Protein AF-A0A539DHB2-F1 (afdb_monomer)

pLDDT: mean 73.85, std 21.54, range [32.03, 95.69]

Sequence (247 aa):
GVPAAGNLGRFQYTGQINLPELGLYHYKARLYSPTLGRFMQTDPIGYTDDNNLYAYVANDPLNGTDSTGMLSDAKLAAALARVGSRLLTEGGVALSDGPQPGPLDVVAGVAAIITLGAAAYDLGDAVLSPPDQQAADSNQERAQSVERVQGQDRSATHVGSLPKPPTGPGSVPPGQRDSRRLWTPAERAAQRERQDGQCGTGCGTPIDASNSRGHHVERHADGGSTDEANHREVCVDCHRKLHEGQQ

Structure (mmCIF, N/CA/C/O backbone):
data_AF-A0A539DHB2-F1
#
_entry.id   AF-A0A539DHB2-F1
#
loop_
_atom_site.group_PDB
_atom_site.id
_atom_site.type_symbol
_atom_site.label_atom_id
_atom_site.label_alt_id
_atom_site.label_comp_id
_atom_site.label_asym_id
_atom_site.label_entity_id
_atom_site.label_seq_id
_atom_site.pdbx_PDB_ins_code
_atom_site.Cartn_x
_atom_site.Cartn_y
_atom_site.Cartn_z
_atom_site.occupancy
_atom_site.B_iso_or_equiv
_atom_site.auth_seq_id
_atom_site.auth_comp_id
_atom_site.auth_asym_id
_atom_site.auth_atom_id
_atom_site.pdbx_PDB_model_num
ATOM 1 N N . GLY A 1 1 ? 16.491 4.489 -19.256 1.00 82.12 1 GLY A N 1
ATOM 2 C CA . GLY A 1 1 ? 16.395 3.423 -18.249 1.00 82.12 1 GLY A CA 1
ATOM 3 C C . GLY A 1 1 ? 17.151 2.192 -18.693 1.00 82.12 1 GLY A C 1
ATOM 4 O O . GLY A 1 1 ? 18.153 1.873 -18.080 1.00 82.12 1 GLY A O 1
ATOM 5 N N . VAL A 1 2 ? 16.693 1.511 -19.750 1.00 89.25 2 VAL A N 1
ATOM 6 C CA . VAL A 1 2 ? 17.304 0.252 -20.217 1.00 89.25 2 VAL A CA 1
ATOM 7 C C . VAL A 1 2 ? 18.724 0.493 -20.756 1.00 89.25 2 VAL A C 1
ATOM 9 O O . VAL A 1 2 ? 18.895 1.385 -21.592 1.00 89.25 2 VAL A O 1
ATOM 12 N N . PRO A 1 3 ? 19.738 -0.259 -20.292 1.00 84.38 3 PRO A N 1
ATOM 13 C CA . PRO A 1 3 ? 21.104 -0.101 -20.766 1.00 84.38 3 PRO A CA 1
ATOM 14 C C . PRO A 1 3 ? 21.262 -0.614 -22.204 1.00 84.38 3 PRO A C 1
ATOM 16 O O . PRO A 1 3 ? 20.763 -1.681 -22.556 1.00 84.38 3 PRO A O 1
ATOM 19 N N . ALA A 1 4 ? 21.971 0.144 -23.043 1.00 84.88 4 ALA A N 1
ATOM 20 C CA . ALA A 1 4 ? 22.340 -0.297 -24.386 1.00 84.88 4 ALA A CA 1
ATOM 21 C C . ALA A 1 4 ? 23.515 -1.288 -24.327 1.00 84.88 4 ALA A C 1
ATOM 23 O O . ALA A 1 4 ? 24.309 -1.248 -23.390 1.00 84.88 4 ALA A O 1
ATOM 24 N N . ALA A 1 5 ? 23.686 -2.120 -25.360 1.00 78.00 5 ALA A N 1
ATOM 25 C CA . ALA A 1 5 ? 24.771 -3.110 -25.434 1.00 78.00 5 ALA A CA 1
ATOM 26 C C . ALA A 1 5 ? 26.187 -2.506 -25.289 1.00 78.00 5 ALA A C 1
ATOM 28 O O . ALA A 1 5 ? 27.114 -3.199 -24.886 1.00 78.00 5 ALA A O 1
ATOM 29 N N . GLY A 1 6 ? 26.350 -1.215 -25.598 1.00 80.06 6 GLY A N 1
ATOM 30 C CA . GLY A 1 6 ? 27.604 -0.475 -25.427 1.00 80.06 6 GLY A CA 1
ATOM 31 C C . GLY A 1 6 ? 27.786 0.206 -24.064 1.00 80.06 6 GLY A C 1
ATOM 32 O O . GLY A 1 6 ? 28.823 0.828 -23.850 1.00 80.06 6 GLY A O 1
ATOM 33 N N . ASN A 1 7 ? 26.814 0.127 -23.147 1.00 81.00 7 ASN A N 1
ATOM 34 C CA . ASN A 1 7 ? 26.946 0.714 -21.813 1.00 81.00 7 ASN A CA 1
ATOM 35 C C . ASN A 1 7 ? 27.829 -0.170 -20.931 1.00 81.00 7 ASN A C 1
ATOM 37 O O . ASN A 1 7 ? 27.364 -1.106 -20.275 1.00 81.00 7 ASN A O 1
ATOM 41 N N . LEU A 1 8 ? 29.115 0.160 -20.913 1.00 78.75 8 LEU A N 1
ATOM 42 C CA . LEU A 1 8 ? 30.120 -0.491 -20.087 1.00 78.75 8 LEU A CA 1
ATOM 43 C C . LEU A 1 8 ? 30.217 0.214 -18.729 1.00 78.75 8 LEU A C 1
ATOM 45 O O . LEU A 1 8 ? 30.208 1.440 -18.655 1.00 78.75 8 LEU A O 1
ATOM 49 N N . GLY A 1 9 ? 30.334 -0.563 -17.652 1.00 84.38 9 GLY A N 1
ATOM 50 C CA . GLY A 1 9 ? 30.536 -0.040 -16.300 1.00 84.38 9 GLY A CA 1
ATOM 51 C C . GLY A 1 9 ? 29.441 -0.427 -15.306 1.00 84.38 9 GLY A C 1
ATOM 52 O O . GLY A 1 9 ? 28.298 -0.716 -15.670 1.00 84.38 9 GLY A O 1
ATOM 53 N N . ARG A 1 10 ? 29.835 -0.438 -14.026 1.00 88.94 10 ARG A N 1
ATOM 54 C CA . ARG A 1 10 ? 29.002 -0.864 -12.893 1.00 88.94 10 ARG A CA 1
ATOM 55 C C . ARG A 1 10 ? 27.870 0.118 -12.601 1.00 88.94 10 ARG A C 1
ATOM 57 O O . ARG A 1 10 ? 26.764 -0.321 -12.330 1.00 88.94 10 ARG A O 1
ATOM 64 N N . PHE A 1 11 ? 28.135 1.420 -12.640 1.00 92.19 11 PHE A N 1
ATOM 65 C CA . PHE A 1 11 ? 27.152 2.458 -12.323 1.00 92.19 11 PHE A CA 1
ATOM 66 C C . PHE A 1 11 ? 26.589 3.046 -13.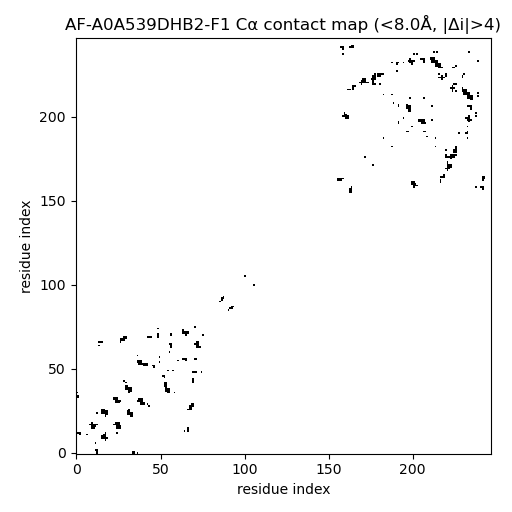611 1.00 92.19 11 PHE A C 1
ATOM 68 O O . PHE A 1 11 ? 27.363 3.453 -14.475 1.00 92.19 11 PHE A O 1
ATOM 75 N N . GLN A 1 12 ? 25.263 3.069 -13.758 1.00 90.81 12 GLN A N 1
ATOM 76 C CA . GLN A 1 12 ? 24.627 3.595 -14.968 1.00 90.81 12 GLN A CA 1
ATOM 77 C C . GLN A 1 12 ? 23.421 4.484 -14.639 1.00 90.81 12 GLN A C 1
ATOM 79 O O . GLN A 1 12 ? 23.604 5.585 -14.124 1.00 90.81 12 GLN A O 1
ATOM 84 N N . TYR A 1 13 ? 22.198 4.049 -14.959 1.00 89.62 13 TYR A N 1
ATOM 85 C CA . TYR A 1 13 ? 20.986 4.849 -14.810 1.00 89.62 13 TYR A CA 1
ATOM 86 C C . TYR A 1 13 ? 20.864 5.422 -13.389 1.00 89.62 13 TYR A C 1
ATOM 88 O O . TYR A 1 13 ? 20.982 4.689 -12.408 1.00 89.62 13 TYR A O 1
ATOM 96 N N . THR A 1 14 ? 20.731 6.751 -13.307 1.00 89.62 14 THR A N 1
ATOM 97 C CA . THR A 1 14 ? 20.701 7.548 -12.064 1.00 89.62 14 THR A CA 1
ATOM 98 C C . THR A 1 14 ? 21.800 7.191 -11.051 1.00 89.62 14 THR A C 1
ATOM 100 O O . THR A 1 14 ? 21.568 7.215 -9.844 1.00 89.62 14 THR A O 1
ATOM 103 N N . GLY A 1 15 ? 22.985 6.798 -11.533 1.00 90.06 15 GLY A N 1
ATOM 104 C CA . GLY A 1 15 ? 24.133 6.432 -10.698 1.00 90.06 15 GLY A CA 1
ATOM 105 C C . GLY A 1 15 ? 24.015 5.079 -9.989 1.00 90.06 15 GLY A C 1
ATOM 106 O O . GLY A 1 15 ? 24.833 4.780 -9.124 1.00 90.06 15 GLY A O 1
ATOM 107 N N . GLN A 1 16 ? 23.024 4.252 -10.330 1.00 91.12 16 GLN A N 1
ATOM 108 C CA . GLN A 1 16 ? 22.788 2.979 -9.648 1.00 91.12 16 GLN A CA 1
ATOM 109 C C . GLN A 1 16 ? 23.570 1.826 -10.265 1.00 91.12 16 GLN A C 1
ATOM 111 O O . GLN A 1 16 ? 23.950 1.859 -11.441 1.00 91.12 16 GLN A O 1
ATOM 116 N N . ILE A 1 17 ? 23.794 0.787 -9.459 1.00 93.94 17 ILE A N 1
ATOM 117 C CA . ILE A 1 17 ? 24.536 -0.403 -9.877 1.00 93.94 17 ILE A CA 1
ATOM 118 C C . ILE A 1 17 ? 23.683 -1.199 -10.867 1.00 93.94 17 ILE A C 1
ATOM 120 O O . ILE A 1 17 ? 22.598 -1.659 -10.519 1.00 93.94 17 ILE A O 1
ATOM 124 N N . ASN A 1 18 ? 24.180 -1.370 -12.088 1.00 93.00 18 ASN A N 1
ATOM 125 C CA . ASN A 1 18 ? 23.603 -2.265 -13.080 1.00 93.00 18 ASN A CA 1
ATOM 126 C C . ASN A 1 18 ? 23.966 -3.719 -12.743 1.00 93.00 18 ASN A C 1
ATOM 128 O O . ASN A 1 18 ? 25.137 -4.025 -12.510 1.00 93.00 18 ASN A O 1
ATOM 132 N N . LEU A 1 19 ? 22.969 -4.601 -12.751 1.00 91.62 19 LEU A N 1
ATOM 133 C CA . LEU A 1 19 ? 23.108 -6.049 -12.616 1.00 91.62 19 LEU A CA 1
ATOM 134 C C . LEU A 1 19 ? 22.773 -6.688 -13.974 1.00 91.62 19 LEU A C 1
ATOM 136 O O . LEU A 1 19 ? 21.611 -7.041 -14.213 1.00 91.62 19 LEU A O 1
ATOM 140 N N . PRO A 1 20 ? 23.747 -6.785 -14.898 1.00 87.62 20 PRO A N 1
ATOM 141 C CA . PRO A 1 20 ? 23.489 -7.179 -16.281 1.00 87.62 20 PRO A CA 1
ATOM 142 C C . PRO A 1 20 ? 22.945 -8.606 -16.408 1.00 87.62 20 PRO A C 1
ATOM 144 O O . PRO A 1 20 ? 22.145 -8.861 -17.303 1.00 87.62 20 PRO A O 1
ATOM 147 N N . GLU A 1 21 ? 23.302 -9.510 -15.493 1.00 88.06 21 GLU A N 1
ATOM 148 C CA . GLU A 1 21 ? 22.818 -10.896 -15.470 1.00 88.06 21 GLU A CA 1
ATOM 149 C C . GLU A 1 21 ? 21.310 -10.981 -15.199 1.00 88.06 21 GLU A C 1
ATOM 151 O O . GLU A 1 21 ? 20.651 -11.924 -15.632 1.00 88.06 21 GLU A O 1
ATOM 156 N N . LEU A 1 22 ? 20.762 -9.990 -14.489 1.00 89.19 22 LEU A N 1
ATOM 157 C CA . LEU A 1 22 ? 19.343 -9.909 -14.140 1.00 89.19 22 LEU A CA 1
ATOM 158 C C . LEU A 1 22 ? 18.584 -8.888 -14.998 1.00 89.19 22 LEU A C 1
ATOM 160 O O . LEU A 1 22 ? 17.355 -8.891 -15.012 1.00 89.19 22 LEU A O 1
ATOM 164 N N . GLY A 1 23 ? 19.295 -7.991 -15.688 1.00 90.75 23 GLY A N 1
ATOM 165 C CA . GLY A 1 23 ? 18.697 -6.847 -16.378 1.00 90.75 23 GLY A CA 1
ATOM 166 C C . GLY A 1 23 ? 18.029 -5.850 -15.422 1.00 90.75 23 GLY A C 1
ATOM 167 O O . GLY A 1 23 ? 17.048 -5.206 -15.797 1.00 90.75 23 GLY A O 1
ATOM 168 N N . LEU A 1 24 ? 18.526 -5.748 -14.184 1.00 93.81 24 LEU A N 1
ATOM 169 C CA . LEU A 1 24 ? 17.965 -4.918 -13.111 1.00 93.81 24 LEU A CA 1
ATOM 170 C C . LEU A 1 24 ? 18.993 -3.907 -12.592 1.00 93.81 24 LEU A C 1
ATOM 172 O O . LEU A 1 24 ? 20.199 -4.089 -12.741 1.00 93.81 24 LEU A O 1
ATOM 176 N N . TYR A 1 25 ? 18.512 -2.870 -11.913 1.00 93.56 25 TYR A N 1
ATOM 177 C CA . TYR A 1 25 ? 19.338 -1.916 -11.177 1.00 93.56 25 TYR A CA 1
ATOM 178 C C . TYR A 1 25 ? 19.190 -2.103 -9.668 1.00 93.56 25 TYR A C 1
ATOM 180 O O . TYR A 1 25 ? 18.077 -2.234 -9.165 1.00 93.56 25 TYR A O 1
ATOM 188 N N . HIS A 1 26 ? 20.295 -2.057 -8.930 1.00 94.06 26 HIS A N 1
ATOM 189 C CA . HIS A 1 26 ? 20.301 -2.112 -7.472 1.00 94.06 26 HIS A CA 1
ATOM 190 C C . HIS A 1 26 ? 20.310 -0.702 -6.866 1.00 94.06 26 HIS A C 1
ATOM 192 O O . HIS A 1 26 ? 21.339 -0.024 -6.870 1.00 94.06 26 HIS A O 1
ATOM 198 N N . TYR A 1 27 ? 19.165 -0.301 -6.307 1.00 90.94 27 TYR A N 1
ATOM 199 C CA . TYR A 1 27 ? 18.899 0.996 -5.673 1.00 90.94 27 TYR A CA 1
ATOM 200 C C . TYR A 1 27 ? 19.086 0.946 -4.148 1.00 90.94 27 TYR A C 1
ATOM 202 O O . TYR A 1 27 ? 18.398 1.646 -3.417 1.00 90.94 27 TYR A O 1
ATOM 210 N N . LYS A 1 28 ? 20.006 0.109 -3.645 1.00 91.94 28 LYS A N 1
ATOM 211 C CA . LYS A 1 28 ? 20.295 -0.101 -2.208 1.00 91.94 28 LYS A CA 1
ATOM 212 C C . LYS A 1 28 ? 19.152 -0.788 -1.454 1.00 91.94 28 LYS A C 1
ATOM 214 O O . LYS A 1 28 ? 19.334 -1.904 -0.988 1.00 91.94 28 LYS A O 1
ATOM 219 N N . ALA A 1 29 ? 17.988 -0.149 -1.365 1.00 87.31 29 ALA A N 1
ATOM 220 C CA . ALA A 1 29 ? 16.812 -0.679 -0.682 1.00 87.31 29 ALA A CA 1
ATOM 221 C C . ALA A 1 29 ? 15.981 -1.632 -1.557 1.00 87.31 29 ALA A C 1
ATOM 223 O O . ALA A 1 29 ? 15.344 -2.547 -1.040 1.00 87.31 29 ALA A O 1
ATOM 224 N N . ARG A 1 30 ? 15.975 -1.423 -2.881 1.00 93.69 30 ARG A N 1
ATOM 225 C CA . ARG A 1 30 ? 15.152 -2.183 -3.836 1.00 93.69 30 ARG A CA 1
ATOM 226 C C . ARG A 1 30 ? 15.891 -2.464 -5.145 1.00 93.69 30 ARG A C 1
ATOM 228 O O . ARG A 1 30 ? 16.864 -1.795 -5.494 1.00 93.69 30 ARG A O 1
ATOM 235 N N . LEU A 1 31 ? 15.400 -3.452 -5.887 1.00 94.38 31 LEU A N 1
ATOM 236 C CA . LEU A 1 31 ? 15.785 -3.744 -7.264 1.00 94.38 31 LEU A CA 1
ATOM 237 C C . LEU A 1 31 ? 14.788 -3.083 -8.218 1.00 94.38 31 LEU A C 1
ATOM 239 O O . LEU A 1 31 ? 13.582 -3.277 -8.095 1.00 94.38 31 LEU A O 1
ATOM 243 N N . TYR A 1 32 ? 15.283 -2.320 -9.183 1.00 95.38 32 TYR A N 1
ATOM 244 C CA . TYR A 1 32 ? 14.486 -1.624 -10.189 1.00 95.38 32 TYR A CA 1
ATOM 245 C C . TYR A 1 32 ? 14.583 -2.330 -11.540 1.00 95.38 32 TYR A C 1
ATOM 247 O O . TYR A 1 32 ? 15.682 -2.615 -12.020 1.00 95.38 32 TYR A O 1
ATOM 255 N N . SER A 1 33 ? 13.438 -2.585 -12.176 1.00 95.44 33 SER A N 1
ATOM 256 C CA . SER A 1 33 ? 13.387 -3.070 -13.553 1.00 95.44 33 SER A CA 1
ATOM 257 C C . SER A 1 33 ? 13.218 -1.893 -14.512 1.00 95.44 33 SER A C 1
ATOM 259 O O . SER A 1 33 ? 12.139 -1.292 -14.552 1.00 95.44 33 SER A O 1
ATOM 261 N N . PRO A 1 34 ? 14.228 -1.588 -15.344 1.00 91.69 34 PRO A N 1
ATOM 262 C CA . PRO A 1 34 ? 14.112 -0.535 -16.345 1.00 91.69 34 PRO A CA 1
ATOM 263 C C . PRO A 1 34 ? 13.144 -0.906 -17.477 1.00 91.69 34 PRO A C 1
ATOM 265 O O . PRO A 1 34 ? 12.614 -0.013 -18.132 1.00 91.69 34 PRO A O 1
ATOM 268 N N . THR A 1 35 ? 12.904 -2.201 -17.705 1.00 91.56 35 THR A N 1
ATOM 269 C CA . THR A 1 35 ? 11.968 -2.699 -18.725 1.00 91.56 35 THR A CA 1
ATOM 270 C C . THR A 1 35 ? 10.516 -2.535 -18.284 1.00 91.56 35 THR A C 1
ATOM 272 O O . THR A 1 35 ? 9.663 -2.186 -19.093 1.00 91.56 35 THR A O 1
ATOM 275 N N . LEU A 1 36 ? 10.229 -2.765 -16.997 1.00 91.31 36 LEU A N 1
ATOM 276 C CA . LEU A 1 36 ? 8.884 -2.612 -16.428 1.00 91.31 36 LEU A CA 1
ATOM 277 C C . LEU A 1 36 ? 8.619 -1.209 -15.861 1.00 91.31 36 LEU A C 1
ATOM 279 O O . LEU A 1 36 ? 7.479 -0.903 -15.504 1.00 91.31 36 LEU A O 1
ATOM 283 N N . GLY A 1 37 ? 9.665 -0.388 -15.734 1.00 93.06 37 GLY A N 1
ATOM 284 C CA . GLY A 1 37 ? 9.597 0.966 -15.191 1.00 93.06 37 GLY A CA 1
ATOM 285 C C . GLY A 1 37 ? 9.226 1.026 -13.706 1.00 93.06 37 GLY A C 1
ATOM 286 O O . GLY A 1 37 ? 8.626 2.007 -13.282 1.00 93.06 37 GLY A O 1
ATOM 287 N N . ARG A 1 38 ? 9.528 -0.017 -12.920 1.00 94.38 38 ARG A N 1
ATOM 288 C CA . ARG A 1 38 ? 9.076 -0.161 -11.522 1.00 94.38 38 ARG A CA 1
ATOM 289 C C . ARG A 1 38 ? 10.046 -0.973 -10.668 1.00 94.38 38 ARG A C 1
ATOM 291 O O . ARG A 1 38 ? 10.897 -1.684 -11.208 1.00 94.38 38 ARG A O 1
ATOM 298 N N . PHE A 1 39 ? 9.898 -0.905 -9.348 1.00 95.12 39 PHE A N 1
ATOM 299 C CA . PHE A 1 39 ? 10.628 -1.767 -8.419 1.00 95.12 39 PHE A CA 1
ATOM 300 C C . PHE A 1 39 ? 10.080 -3.199 -8.409 1.00 95.12 39 PHE A C 1
ATOM 302 O O . PHE A 1 39 ? 8.911 -3.431 -8.715 1.00 95.12 39 PHE A O 1
ATOM 309 N N . MET A 1 40 ? 10.943 -4.165 -8.088 1.00 92.44 40 MET A N 1
ATOM 310 C CA . MET A 1 40 ? 10.615 -5.594 -7.987 1.00 92.44 40 MET A CA 1
ATOM 311 C C . MET A 1 40 ? 10.161 -5.995 -6.579 1.00 92.44 40 MET A C 1
ATOM 313 O O . MET A 1 40 ? 9.615 -7.079 -6.398 1.00 92.44 40 MET A O 1
ATOM 317 N N . GLN A 1 41 ? 10.375 -5.125 -5.592 1.00 92.44 41 GLN A N 1
ATOM 318 C CA . GLN A 1 41 ? 9.896 -5.278 -4.222 1.00 92.44 41 GLN A CA 1
ATOM 319 C C . GLN A 1 41 ? 8.989 -4.105 -3.850 1.00 92.44 41 GLN A C 1
ATOM 321 O O . GLN A 1 41 ? 9.148 -2.999 -4.375 1.00 92.44 41 GLN A O 1
ATOM 326 N N . THR A 1 42 ? 8.070 -4.350 -2.918 1.00 86.56 42 THR A N 1
ATOM 327 C CA . THR A 1 42 ? 7.282 -3.299 -2.270 1.00 86.56 42 THR A CA 1
ATOM 328 C C . THR A 1 42 ? 8.187 -2.321 -1.531 1.00 86.56 42 THR A C 1
ATOM 330 O O . THR A 1 42 ? 9.235 -2.707 -1.010 1.00 86.56 42 THR A O 1
ATOM 333 N N . ASP A 1 43 ? 7.762 -1.064 -1.454 1.00 84.44 43 ASP A N 1
ATOM 334 C CA . ASP A 1 43 ? 8.454 -0.037 -0.687 1.00 84.44 43 ASP A CA 1
ATOM 335 C C . ASP A 1 43 ? 8.594 -0.410 0.803 1.00 84.44 43 ASP A C 1
ATOM 337 O O . ASP A 1 43 ? 7.570 -0.620 1.464 1.00 84.44 43 ASP A O 1
ATOM 341 N N . PRO A 1 44 ? 9.820 -0.474 1.365 1.00 81.56 44 PRO A N 1
ATOM 342 C CA . PRO A 1 44 ? 10.025 -0.732 2.789 1.00 81.56 44 PRO A CA 1
ATOM 343 C C . PRO A 1 44 ? 9.366 0.298 3.712 1.00 81.56 44 PRO A C 1
ATOM 345 O O . PRO A 1 44 ? 9.055 -0.032 4.855 1.00 81.56 44 PRO A O 1
ATOM 348 N N . ILE A 1 45 ? 9.147 1.532 3.239 1.00 76.81 45 ILE A N 1
ATOM 349 C CA . ILE A 1 45 ? 8.476 2.580 4.025 1.00 76.81 45 ILE A CA 1
ATOM 350 C C . ILE A 1 45 ? 6.957 2.639 3.779 1.00 76.81 45 ILE A C 1
ATOM 352 O O . ILE A 1 45 ? 6.274 3.550 4.264 1.00 76.81 45 ILE A O 1
ATOM 356 N N . GLY A 1 46 ? 6.420 1.667 3.034 1.00 81.62 46 GLY A N 1
ATOM 357 C CA . GLY A 1 46 ? 5.000 1.542 2.726 1.00 81.62 46 GLY A CA 1
ATOM 358 C C . GLY A 1 46 ? 4.469 2.705 1.884 1.00 81.62 46 GLY A C 1
ATOM 359 O O . GLY A 1 46 ? 5.147 3.226 1.005 1.00 81.62 46 GLY A O 1
ATOM 360 N N . TYR A 1 47 ? 3.244 3.140 2.180 1.00 75.19 47 TYR A N 1
ATOM 361 C CA . TYR A 1 47 ? 2.530 4.191 1.437 1.00 75.19 47 TYR A CA 1
ATOM 362 C C . TYR A 1 47 ? 3.019 5.622 1.722 1.00 75.19 47 TYR A C 1
ATOM 364 O O . TYR A 1 47 ? 2.373 6.595 1.339 1.00 75.19 47 TYR A O 1
ATOM 372 N N . THR A 1 48 ? 4.136 5.766 2.437 1.00 70.00 48 THR A N 1
ATOM 373 C CA . THR A 1 48 ? 4.694 7.074 2.800 1.00 70.00 48 THR A CA 1
ATOM 374 C C . THR A 1 48 ? 5.223 7.821 1.574 1.00 70.00 48 THR A C 1
ATOM 376 O O . THR A 1 48 ? 5.110 9.047 1.514 1.00 70.00 48 THR A O 1
ATOM 379 N N . ASP A 1 49 ? 5.790 7.099 0.601 1.00 67.00 49 ASP A N 1
ATOM 380 C CA . ASP A 1 49 ? 6.207 7.685 -0.673 1.00 67.00 49 ASP A CA 1
ATOM 381 C C . ASP A 1 49 ? 5.019 7.773 -1.639 1.00 67.00 49 ASP A C 1
ATOM 383 O O . ASP A 1 49 ? 4.576 8.867 -1.983 1.00 67.00 49 ASP A O 1
ATOM 387 N N . ASP A 1 50 ? 4.461 6.643 -2.065 1.00 75.94 50 ASP A N 1
ATOM 388 C CA . ASP A 1 50 ? 3.413 6.592 -3.086 1.00 75.94 50 ASP A CA 1
ATOM 389 C C . ASP A 1 50 ? 2.324 5.571 -2.721 1.00 75.94 50 ASP A C 1
ATOM 391 O O . ASP A 1 50 ? 2.566 4.591 -2.016 1.00 75.94 50 ASP A O 1
ATOM 395 N N . ASN A 1 51 ? 1.119 5.770 -3.256 1.00 83.50 51 ASN A N 1
ATOM 396 C CA . ASN A 1 51 ? 0.021 4.809 -3.175 1.00 83.50 51 ASN A CA 1
ATOM 397 C C . ASN A 1 51 ? 0.342 3.513 -3.935 1.00 83.50 51 ASN A C 1
ATOM 399 O O . ASN A 1 51 ? -0.222 2.460 -3.643 1.00 83.50 51 ASN A O 1
ATOM 403 N N . ASN A 1 52 ? 1.242 3.576 -4.919 1.00 86.62 52 ASN A N 1
ATOM 404 C CA . ASN A 1 52 ? 1.761 2.400 -5.602 1.00 86.62 52 ASN A CA 1
ATOM 405 C C . ASN A 1 52 ? 3.129 2.004 -5.025 1.00 86.62 52 ASN A C 1
ATOM 407 O O . ASN A 1 52 ? 4.148 2.590 -5.379 1.00 86.62 52 ASN A O 1
ATOM 411 N N . LEU A 1 53 ? 3.157 0.943 -4.213 1.00 89.12 53 LEU A N 1
ATOM 412 C CA . LEU A 1 53 ? 4.360 0.447 -3.522 1.00 89.12 53 LEU A CA 1
ATOM 413 C C . LEU A 1 53 ? 5.495 -0.020 -4.448 1.00 89.12 53 LEU A C 1
ATOM 415 O O . LEU A 1 53 ? 6.605 -0.272 -3.982 1.00 89.12 53 LEU A O 1
ATOM 419 N N . TYR A 1 54 ? 5.224 -0.163 -5.745 1.00 90.69 54 TYR A N 1
ATOM 420 C CA . TYR A 1 54 ? 6.216 -0.540 -6.749 1.00 90.69 54 TYR A CA 1
ATOM 421 C C . TYR A 1 54 ? 6.632 0.638 -7.638 1.00 90.69 54 TYR A C 1
ATOM 423 O O . TYR A 1 54 ? 7.509 0.470 -8.488 1.00 90.69 54 TYR A O 1
ATOM 431 N N . ALA A 1 55 ? 6.004 1.809 -7.502 1.00 91.00 55 ALA A N 1
ATOM 432 C CA . ALA A 1 55 ? 6.272 2.945 -8.373 1.00 91.00 55 ALA A CA 1
ATOM 433 C C . ALA A 1 55 ? 7.708 3.453 -8.215 1.00 91.00 55 ALA A C 1
ATOM 435 O O . ALA A 1 55 ? 8.256 3.520 -7.119 1.00 91.00 55 ALA A O 1
ATOM 436 N N . TYR A 1 56 ? 8.299 3.846 -9.339 1.00 90.06 56 TYR A N 1
ATOM 437 C CA . TYR A 1 56 ? 9.532 4.619 -9.356 1.00 90.06 56 TYR A CA 1
ATOM 438 C C . TYR A 1 56 ? 9.166 6.086 -9.581 1.00 90.06 56 TYR A C 1
ATOM 440 O O . TYR A 1 56 ? 8.559 6.403 -10.606 1.00 90.06 56 TYR A O 1
ATOM 448 N N . VAL A 1 57 ? 9.489 6.959 -8.616 1.00 89.31 57 VAL A N 1
ATOM 449 C CA . VAL A 1 57 ? 9.282 8.425 -8.679 1.00 89.31 57 VAL A CA 1
ATOM 450 C C . VAL A 1 57 ? 7.917 8.841 -9.234 1.00 89.31 57 VAL A C 1
ATOM 452 O O . VAL A 1 57 ? 7.826 9.609 -10.186 1.00 89.31 57 VAL A O 1
ATOM 455 N N . ALA A 1 58 ? 6.838 8.309 -8.655 1.00 87.56 58 ALA A N 1
ATOM 456 C CA . ALA A 1 58 ? 5.459 8.605 -9.063 1.00 87.56 58 ALA A CA 1
ATOM 457 C C . ALA A 1 58 ? 5.148 8.364 -10.553 1.00 87.56 58 ALA A C 1
ATOM 459 O O . ALA A 1 58 ? 4.246 8.977 -11.120 1.00 87.56 58 ALA A O 1
ATOM 460 N N . ASN A 1 59 ? 5.875 7.436 -11.186 1.00 88.00 59 ASN A N 1
ATOM 461 C CA . ASN A 1 59 ? 5.842 7.165 -12.627 1.00 88.00 59 ASN A CA 1
ATOM 462 C C . ASN A 1 59 ? 6.277 8.357 -13.498 1.00 88.00 59 ASN A C 1
ATOM 464 O O . ASN A 1 59 ? 5.972 8.385 -14.690 1.00 88.00 59 ASN A O 1
ATOM 468 N N . ASP A 1 60 ? 7.031 9.299 -12.930 1.00 88.25 60 ASP A N 1
ATOM 469 C CA . ASP A 1 60 ? 7.608 10.444 -13.633 1.00 88.25 60 ASP A CA 1
ATOM 470 C C . ASP A 1 60 ? 9.154 10.444 -13.562 1.00 88.25 60 ASP A C 1
ATOM 472 O O . ASP A 1 60 ? 9.778 11.300 -12.929 1.00 88.25 60 ASP A O 1
ATOM 476 N N . PRO A 1 61 ? 9.818 9.471 -14.219 1.00 87.62 61 PRO A N 1
ATOM 477 C CA . PRO A 1 61 ? 11.277 9.329 -14.212 1.00 87.62 61 PRO A CA 1
ATOM 478 C C . PRO A 1 61 ? 12.023 10.396 -15.026 1.00 87.62 61 PRO A C 1
ATOM 480 O O . PRO A 1 61 ? 13.251 10.352 -15.100 1.00 87.62 61 PRO A O 1
ATOM 483 N N . LEU A 1 62 ? 11.302 11.306 -15.692 1.00 86.50 62 LEU A N 1
ATOM 484 C CA . LEU A 1 62 ? 11.893 12.445 -16.397 1.00 86.50 62 LEU A CA 1
ATOM 485 C C . LEU A 1 62 ? 12.081 13.640 -15.461 1.00 86.50 62 LEU A C 1
ATOM 487 O O . LEU A 1 62 ? 13.068 14.359 -15.598 1.00 86.50 62 LEU A O 1
ATOM 491 N N . ASN A 1 63 ? 11.160 13.826 -14.511 1.00 86.19 63 ASN A N 1
ATOM 492 C CA . ASN A 1 63 ? 11.197 14.934 -13.556 1.00 86.19 63 ASN A CA 1
ATOM 493 C C . ASN A 1 63 ? 11.670 14.515 -12.154 1.00 86.19 63 ASN A C 1
ATOM 495 O O . ASN A 1 63 ? 11.895 15.375 -11.302 1.00 86.19 63 ASN A O 1
ATOM 499 N N . GLY A 1 64 ? 11.818 13.211 -11.898 1.00 86.69 64 GLY A N 1
ATOM 500 C CA . GLY A 1 64 ? 12.185 12.670 -10.593 1.00 86.69 64 GLY A CA 1
ATOM 501 C C . GLY A 1 64 ? 13.385 11.729 -10.623 1.00 86.69 64 GLY A C 1
ATOM 502 O O . GLY A 1 64 ? 13.685 11.069 -11.615 1.00 86.69 64 GLY A O 1
ATOM 503 N N . THR A 1 65 ? 14.067 11.633 -9.485 1.00 90.00 65 THR A N 1
ATOM 504 C CA . THR A 1 65 ? 15.042 10.576 -9.183 1.00 90.00 65 THR A CA 1
ATOM 505 C C . THR A 1 65 ? 14.842 10.115 -7.736 1.00 90.00 65 THR A C 1
ATOM 507 O O . THR A 1 65 ? 14.351 10.880 -6.908 1.00 90.00 65 THR A O 1
ATOM 510 N N . ASP A 1 66 ? 15.147 8.851 -7.452 1.00 89.94 66 ASP A N 1
ATOM 511 C CA . ASP A 1 66 ? 15.209 8.278 -6.103 1.00 89.94 66 ASP A CA 1
ATOM 512 C C . ASP A 1 66 ? 16.594 7.652 -5.930 1.00 89.94 66 ASP A C 1
ATOM 514 O O . ASP A 1 66 ? 16.899 6.611 -6.515 1.00 89.94 66 ASP A O 1
ATOM 518 N N . SER A 1 67 ? 17.454 8.312 -5.161 1.00 89.94 67 SER A N 1
ATOM 519 C CA . SER A 1 67 ? 18.845 7.906 -4.932 1.00 89.94 67 SER A CA 1
ATOM 520 C C . SER A 1 67 ? 19.004 6.848 -3.828 1.00 89.94 67 SER A C 1
ATOM 522 O O . SER A 1 67 ? 20.111 6.333 -3.600 1.00 89.94 67 SER A O 1
ATOM 524 N N . THR A 1 68 ? 17.923 6.545 -3.107 1.00 87.06 68 THR A N 1
ATOM 525 C CA . THR A 1 68 ? 17.902 5.682 -1.912 1.00 87.06 68 THR A CA 1
ATOM 526 C C . THR A 1 68 ? 17.156 4.369 -2.129 1.00 87.06 68 THR A C 1
ATOM 528 O O . THR A 1 68 ? 17.350 3.426 -1.362 1.00 87.06 68 THR A O 1
ATOM 531 N N . GLY A 1 69 ? 16.314 4.317 -3.161 1.00 84.75 69 GLY A N 1
ATOM 532 C CA . GLY A 1 69 ? 15.344 3.260 -3.378 1.00 84.75 69 GLY A CA 1
ATOM 533 C C . GLY A 1 69 ? 14.213 3.271 -2.353 1.00 84.75 69 GLY A C 1
ATOM 534 O O . GLY A 1 69 ? 13.618 2.219 -2.159 1.00 84.75 69 GLY A O 1
ATOM 535 N N . MET A 1 70 ? 13.928 4.385 -1.673 1.00 82.69 70 MET A N 1
ATOM 536 C CA . MET A 1 70 ? 12.890 4.485 -0.627 1.00 82.69 70 MET A CA 1
ATOM 537 C C . MET A 1 70 ? 11.957 5.684 -0.818 1.00 82.69 70 MET A C 1
ATOM 539 O O . MET A 1 70 ? 10.772 5.580 -0.540 1.00 82.69 70 MET A O 1
ATOM 543 N N . LEU A 1 71 ? 12.490 6.831 -1.237 1.00 83.75 71 LEU A N 1
ATOM 544 C CA . LEU A 1 71 ? 11.753 8.083 -1.416 1.00 83.75 71 LEU A CA 1
ATOM 545 C C . LEU A 1 71 ? 12.330 8.821 -2.610 1.00 83.75 71 LEU A C 1
ATOM 547 O O . LEU A 1 71 ? 13.549 8.862 -2.779 1.00 83.75 71 LEU A O 1
ATOM 551 N N . SER A 1 72 ? 11.483 9.520 -3.363 1.00 85.00 72 SER A N 1
ATOM 552 C CA . SER A 1 72 ? 12.002 10.491 -4.327 1.00 85.00 72 SER A CA 1
ATOM 553 C C . SER A 1 72 ? 12.899 11.529 -3.644 1.00 85.00 72 SER A C 1
ATOM 555 O O . SER A 1 72 ? 12.625 11.983 -2.528 1.00 85.00 72 SER A O 1
ATOM 557 N N . ASP A 1 73 ? 13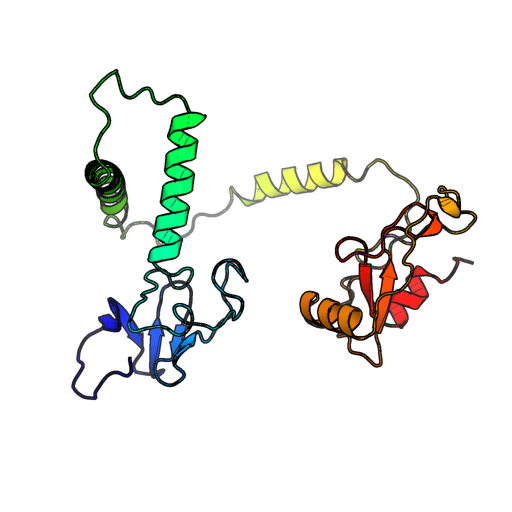.947 11.964 -4.339 1.00 84.50 73 ASP A N 1
ATOM 558 C CA . ASP A 1 73 ? 14.927 12.918 -3.814 1.00 84.50 73 ASP A CA 1
ATOM 559 C C . ASP A 1 73 ? 14.252 14.237 -3.387 1.00 84.50 73 ASP A C 1
ATOM 561 O O . ASP A 1 73 ? 14.626 14.846 -2.384 1.00 84.50 73 ASP A O 1
ATOM 565 N N . ALA A 1 74 ? 13.176 14.637 -4.078 1.00 78.25 74 ALA A N 1
ATOM 566 C CA . ALA A 1 74 ? 12.352 15.788 -3.712 1.00 78.25 74 ALA A CA 1
ATOM 567 C C . ALA A 1 74 ? 11.631 15.606 -2.362 1.00 78.25 74 ALA A C 1
ATOM 569 O O . ALA A 1 74 ? 11.579 16.533 -1.548 1.00 78.25 74 ALA A O 1
ATOM 570 N N . LYS A 1 75 ? 11.081 14.416 -2.094 1.00 77.38 75 LYS A N 1
ATOM 571 C CA . LYS A 1 75 ? 10.412 14.117 -0.819 1.00 77.38 75 LYS A CA 1
ATOM 572 C C . LYS A 1 75 ? 11.411 13.930 0.310 1.00 77.38 75 LYS A C 1
ATOM 574 O O . LYS A 1 75 ? 11.152 14.402 1.416 1.00 77.38 75 LYS A O 1
ATOM 579 N N . LEU A 1 76 ? 12.561 13.320 0.028 1.00 76.94 76 LEU A N 1
ATOM 580 C CA . LEU A 1 76 ? 13.662 13.231 0.979 1.00 76.94 76 LEU A CA 1
ATOM 581 C C . LEU A 1 76 ? 14.130 14.633 1.399 1.00 76.94 76 LEU A C 1
ATOM 583 O O . LEU A 1 76 ? 14.230 14.914 2.593 1.00 76.94 76 LEU A O 1
ATOM 587 N N . ALA A 1 77 ? 14.309 15.549 0.442 1.00 73.50 77 ALA A N 1
ATOM 588 C CA . ALA A 1 77 ? 14.646 16.942 0.730 1.00 73.50 77 ALA A CA 1
ATOM 589 C C . ALA A 1 77 ? 13.574 17.639 1.591 1.00 73.50 77 ALA A C 1
ATOM 591 O O . ALA A 1 77 ? 13.902 18.297 2.581 1.00 73.50 77 ALA A O 1
ATOM 592 N N . ALA A 1 78 ? 12.287 17.454 1.274 1.00 69.06 78 ALA A N 1
ATOM 593 C CA . ALA A 1 78 ? 11.188 18.025 2.055 1.00 69.06 78 ALA A CA 1
ATOM 594 C C . ALA A 1 78 ? 11.117 17.464 3.490 1.00 69.06 78 ALA A C 1
ATOM 596 O O . ALA A 1 78 ? 10.845 18.210 4.435 1.00 69.06 78 ALA A O 1
ATOM 597 N N . ALA A 1 79 ? 11.373 16.165 3.672 1.00 64.19 79 ALA A N 1
ATOM 598 C CA . ALA A 1 79 ? 11.414 15.529 4.986 1.00 64.19 79 ALA A CA 1
ATOM 599 C C . ALA A 1 79 ? 12.564 16.084 5.840 1.00 64.19 79 ALA A C 1
ATOM 601 O O . ALA A 1 79 ? 12.346 16.473 6.990 1.00 64.19 79 ALA A O 1
ATOM 602 N N . LEU A 1 80 ? 13.761 16.208 5.258 1.00 64.69 80 LEU A N 1
ATOM 603 C CA . LEU A 1 80 ? 14.930 16.771 5.936 1.00 64.69 80 LEU A CA 1
ATOM 604 C C . LEU A 1 80 ? 14.720 18.245 6.317 1.00 64.69 80 LEU A C 1
ATOM 606 O O . LEU A 1 80 ? 15.067 18.639 7.429 1.00 64.69 80 LEU A O 1
ATOM 610 N N . ALA A 1 81 ? 14.075 19.042 5.458 1.00 64.56 81 ALA A N 1
ATOM 611 C CA . ALA A 1 81 ? 13.741 20.434 5.764 1.00 64.56 81 ALA A CA 1
ATOM 612 C C . ALA A 1 81 ? 12.807 20.564 6.985 1.00 64.56 81 ALA A C 1
ATOM 614 O O . ALA A 1 81 ? 13.021 21.421 7.844 1.00 64.56 81 ALA A O 1
ATOM 615 N N . ARG A 1 82 ? 11.801 19.683 7.111 1.00 58.28 82 ARG A N 1
ATOM 616 C CA . ARG A 1 82 ? 10.885 19.663 8.269 1.00 58.28 82 ARG A CA 1
ATOM 617 C C . ARG A 1 82 ? 11.612 19.311 9.564 1.00 58.28 82 ARG A C 1
ATOM 619 O O . ARG A 1 82 ? 11.380 19.959 10.584 1.00 58.28 82 ARG A O 1
ATOM 626 N N . VAL A 1 83 ? 12.506 18.322 9.522 1.00 53.91 83 VAL A N 1
ATOM 627 C CA . VAL A 1 83 ? 13.336 17.947 10.677 1.00 53.91 83 VAL A CA 1
ATOM 628 C C . VAL A 1 83 ? 14.253 19.106 11.074 1.00 53.91 83 VAL A C 1
ATOM 630 O O . VAL A 1 83 ? 14.270 19.488 12.242 1.00 5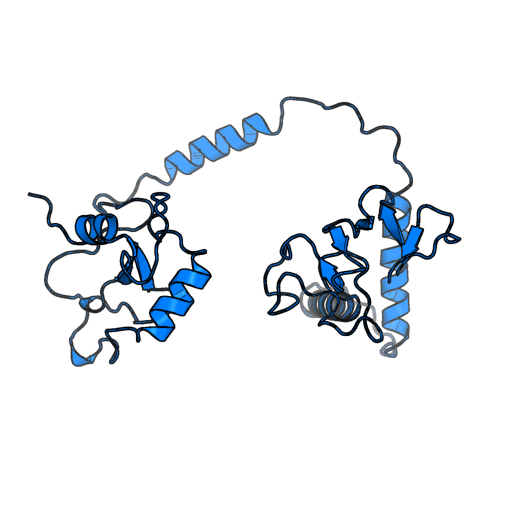3.91 83 VAL A O 1
ATOM 633 N N . GLY A 1 84 ? 14.923 19.735 10.104 1.00 55.53 84 GLY A N 1
ATOM 634 C CA . GLY A 1 84 ? 15.766 20.911 10.335 1.00 55.53 84 GLY A CA 1
ATOM 635 C C . GLY A 1 84 ? 15.005 22.070 10.986 1.00 55.53 84 GLY A C 1
ATOM 636 O O . GLY A 1 84 ? 15.464 22.618 11.985 1.00 55.53 84 GLY A O 1
ATOM 637 N N . SER A 1 85 ? 13.801 22.390 10.495 1.00 51.69 85 SER A N 1
ATOM 638 C CA . SER A 1 85 ? 12.968 23.451 11.083 1.00 51.69 85 SER A CA 1
ATOM 639 C C . SER A 1 85 ? 12.545 23.163 12.527 1.00 51.69 85 SER A C 1
ATOM 641 O O . SER A 1 85 ? 12.552 24.077 13.345 1.00 51.69 85 SER A O 1
ATOM 643 N N . ARG A 1 86 ? 12.251 21.898 12.870 1.00 44.88 86 ARG A N 1
ATOM 644 C CA . ARG A 1 86 ? 11.886 21.504 14.241 1.00 44.88 86 ARG A CA 1
ATOM 645 C C . ARG A 1 86 ? 13.068 21.570 15.206 1.00 44.88 86 ARG A C 1
ATOM 647 O O . ARG A 1 86 ? 12.888 21.998 16.344 1.00 44.88 86 ARG A O 1
ATOM 654 N N . LEU A 1 87 ? 14.271 21.197 14.760 1.00 48.66 87 LEU A N 1
ATOM 655 C CA . LEU A 1 87 ? 15.477 21.325 15.588 1.00 48.66 87 LEU A CA 1
ATOM 656 C C . LEU A 1 87 ? 15.789 22.789 15.938 1.00 48.66 87 LEU A C 1
ATOM 658 O O . LEU A 1 87 ? 16.257 23.055 17.043 1.00 48.66 87 LEU A O 1
ATOM 662 N N . LEU A 1 88 ? 15.492 23.734 15.041 1.00 51.72 88 LEU A N 1
ATOM 663 C CA . LEU A 1 88 ? 15.704 25.163 15.291 1.00 51.72 88 LEU A CA 1
ATOM 664 C C . LEU A 1 88 ? 14.657 25.773 16.241 1.00 51.72 88 LEU A C 1
ATOM 666 O O . LEU A 1 88 ? 14.985 26.706 16.969 1.00 51.72 88 LEU A O 1
ATOM 670 N N . THR A 1 89 ? 13.422 25.258 16.275 1.00 43.44 89 THR A N 1
ATOM 671 C CA . THR A 1 89 ? 12.339 25.827 17.103 1.00 43.44 89 THR A CA 1
ATOM 672 C C . THR A 1 89 ? 12.200 25.200 18.489 1.00 43.44 89 THR A C 1
ATOM 674 O O . THR A 1 89 ? 11.769 25.886 19.411 1.00 43.44 89 THR A O 1
ATOM 677 N N . GLU A 1 90 ? 12.551 23.923 18.663 1.00 47.97 90 GLU A N 1
ATOM 678 C CA . GLU A 1 90 ? 12.332 23.193 19.929 1.00 47.97 90 GLU A CA 1
ATOM 679 C C . GLU A 1 90 ? 13.645 22.746 20.607 1.00 47.97 90 GLU A C 1
ATOM 681 O O . GLU A 1 90 ? 13.636 22.367 21.776 1.00 47.97 90 GLU A O 1
ATOM 686 N N . GLY A 1 91 ? 14.784 22.821 19.901 1.00 47.19 91 GLY A N 1
ATOM 687 C CA . GLY A 1 91 ? 16.073 22.262 20.332 1.00 47.19 91 GLY A CA 1
ATOM 688 C C . GLY A 1 91 ? 17.153 23.257 20.766 1.00 47.19 91 GLY A C 1
ATOM 689 O O . GLY A 1 91 ? 18.270 22.826 21.031 1.00 47.19 91 GLY A O 1
ATOM 690 N N . GLY A 1 92 ? 16.870 24.562 20.843 1.00 43.53 92 GLY A N 1
ATOM 691 C CA . GLY A 1 92 ? 17.781 25.527 21.472 1.00 43.53 92 GLY A CA 1
ATOM 692 C C . GLY A 1 92 ? 19.224 25.520 20.946 1.00 43.53 92 GLY A C 1
ATOM 693 O O . GLY A 1 92 ? 20.155 25.605 21.741 1.00 43.53 92 GLY A O 1
ATOM 694 N N . VAL A 1 93 ? 19.439 25.458 19.629 1.00 41.44 93 VAL A N 1
ATOM 695 C CA . VAL A 1 93 ? 20.709 25.919 19.045 1.00 41.44 93 VAL A CA 1
ATOM 696 C C . VAL A 1 93 ? 20.507 27.374 18.644 1.00 41.44 93 VAL A C 1
ATOM 698 O O . VAL A 1 93 ? 20.017 27.676 17.559 1.00 41.44 93 VAL A O 1
ATOM 701 N N . ALA A 1 94 ? 20.835 28.282 19.563 1.00 35.91 94 ALA A N 1
ATOM 702 C CA . ALA A 1 94 ? 20.878 29.708 19.282 1.00 35.91 94 ALA A CA 1
ATOM 703 C C . ALA A 1 94 ? 21.998 29.979 18.266 1.00 35.91 94 ALA A C 1
ATOM 705 O O . ALA A 1 94 ? 23.176 30.029 18.621 1.00 35.91 94 ALA A O 1
ATOM 706 N N . LEU A 1 95 ? 21.637 30.151 16.993 1.00 44.84 95 LEU A N 1
ATOM 707 C CA . LEU A 1 95 ? 22.489 30.875 16.058 1.00 44.84 95 LEU A CA 1
ATOM 708 C C . LEU A 1 95 ? 22.394 32.346 16.468 1.00 44.84 95 LEU A C 1
ATOM 710 O O . LEU A 1 95 ? 21.359 32.980 16.285 1.00 44.84 95 LEU A O 1
ATOM 714 N N . SER A 1 96 ? 23.448 32.829 17.126 1.00 35.66 96 SER A N 1
ATOM 715 C CA . SER A 1 96 ? 23.602 34.205 17.606 1.00 35.66 96 SER A CA 1
ATOM 716 C C . SER A 1 96 ? 23.153 35.228 16.561 1.00 35.66 96 SER A C 1
ATOM 718 O O . SER A 1 96 ? 23.519 35.082 15.396 1.00 35.66 96 SER A O 1
ATOM 720 N N . ASP A 1 97 ? 22.417 36.244 17.019 1.00 37.22 97 ASP A N 1
ATOM 721 C CA . ASP A 1 97 ? 21.770 37.346 16.288 1.00 37.22 97 ASP A CA 1
ATOM 722 C C . ASP A 1 97 ? 22.558 37.911 15.088 1.00 37.22 97 ASP A C 1
ATOM 724 O O . ASP A 1 97 ? 23.177 38.976 15.147 1.00 37.22 97 ASP A O 1
ATOM 728 N N . GLY A 1 98 ? 22.499 37.198 13.966 1.00 46.41 98 GLY A N 1
ATOM 729 C CA . GLY A 1 98 ? 22.949 37.640 12.651 1.00 46.41 98 GLY A CA 1
ATOM 730 C C . GLY A 1 98 ? 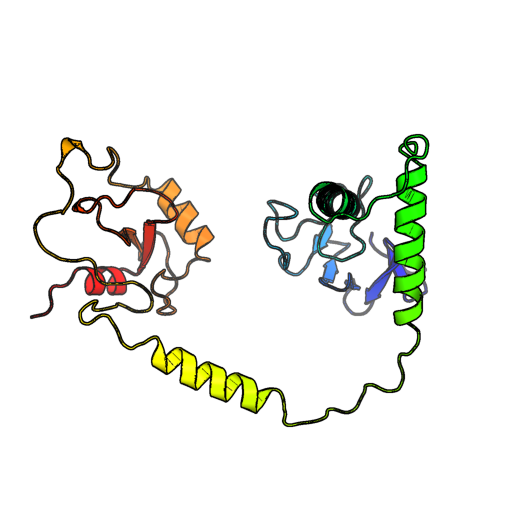21.761 37.838 11.703 1.00 46.41 98 GLY A C 1
ATOM 731 O O . GLY A 1 98 ? 20.673 37.317 11.963 1.00 46.41 98 GLY A O 1
ATOM 732 N N . PRO A 1 99 ? 21.929 38.590 10.598 1.00 38.84 99 PRO A N 1
ATOM 733 C CA . PRO A 1 99 ? 20.872 38.780 9.609 1.00 38.84 99 PRO A CA 1
ATOM 734 C C . PRO A 1 99 ? 20.361 37.423 9.111 1.00 38.84 99 PRO A C 1
ATOM 736 O O . PRO A 1 99 ? 21.161 36.528 8.843 1.00 38.84 99 PRO A O 1
ATOM 739 N N . GLN A 1 100 ? 19.038 37.275 9.001 1.00 41.97 100 GLN A N 1
ATOM 740 C CA . GLN A 1 100 ? 18.384 36.036 8.566 1.00 41.97 100 GLN A CA 1
ATOM 741 C C . GLN A 1 100 ? 19.021 35.518 7.257 1.00 41.97 100 GLN A C 1
ATOM 743 O O . GLN A 1 100 ? 19.036 36.271 6.277 1.00 41.97 100 GLN A O 1
ATOM 748 N N . PRO A 1 101 ? 19.544 34.275 7.213 1.00 43.94 101 PRO A N 1
ATOM 749 C CA . PRO A 1 101 ? 20.156 33.732 6.006 1.00 43.94 101 PRO A CA 1
ATOM 750 C C . PRO A 1 101 ? 19.105 33.556 4.907 1.00 43.94 101 PRO A C 1
ATOM 752 O O . PRO A 1 101 ? 17.974 33.132 5.166 1.00 43.94 101 PRO A O 1
ATOM 755 N N . GLY A 1 102 ? 19.471 33.886 3.669 1.00 39.19 102 GLY A N 1
ATOM 756 C CA . GLY A 1 102 ? 18.589 33.682 2.525 1.00 39.19 102 GLY A CA 1
ATOM 757 C C . GLY A 1 102 ? 18.333 32.187 2.281 1.00 39.19 102 GLY A C 1
ATOM 758 O O . GLY A 1 102 ? 19.083 31.335 2.759 1.00 39.19 102 GLY A O 1
ATOM 759 N N . PRO A 1 103 ? 17.311 31.820 1.488 1.00 43.34 103 PRO A N 1
ATOM 760 C CA . PRO A 1 103 ? 16.964 30.419 1.221 1.00 43.34 103 PRO A CA 1
ATOM 761 C C . PRO A 1 103 ? 18.106 29.583 0.609 1.00 43.34 103 PRO A C 1
ATOM 763 O O . PRO A 1 103 ? 18.074 28.359 0.692 1.00 43.34 103 PRO A O 1
ATOM 766 N N . LEU A 1 104 ? 19.128 30.219 0.025 1.00 42.47 104 LEU A N 1
ATOM 767 C CA . LEU A 1 104 ? 20.312 29.542 -0.514 1.00 42.47 104 LEU A CA 1
ATOM 768 C C . LEU A 1 104 ? 21.385 29.243 0.551 1.00 42.47 104 LEU A C 1
ATOM 770 O O . LEU A 1 104 ? 22.134 28.281 0.401 1.00 42.47 104 LEU A O 1
ATOM 774 N N . ASP A 1 105 ? 21.428 29.994 1.653 1.00 37.47 105 ASP A N 1
ATOM 775 C CA . ASP A 1 105 ? 22.446 29.845 2.706 1.00 37.47 105 ASP A CA 1
ATOM 776 C C . ASP A 1 105 ? 22.145 28.660 3.642 1.00 37.47 105 ASP A C 1
ATOM 778 O O . ASP A 1 105 ? 23.052 28.018 4.175 1.00 37.47 105 ASP A O 1
ATOM 782 N N . VAL A 1 106 ? 20.867 28.287 3.771 1.00 40.50 106 VAL A N 1
ATOM 783 C CA . VAL A 1 106 ? 20.433 27.073 4.488 1.00 40.50 106 VAL A CA 1
ATOM 784 C C . VAL A 1 106 ? 20.958 25.804 3.798 1.00 40.50 106 VAL A C 1
ATOM 786 O O . VAL A 1 106 ? 21.313 24.832 4.464 1.00 40.50 106 VAL A O 1
ATOM 789 N N . VAL A 1 107 ? 21.090 25.825 2.466 1.00 39.47 107 VAL A N 1
ATOM 790 C CA . VAL A 1 107 ? 21.612 24.700 1.670 1.00 39.47 107 VAL A CA 1
ATOM 791 C C . VAL A 1 107 ? 23.108 24.476 1.937 1.00 39.47 107 VAL A C 1
ATOM 793 O O . VAL A 1 107 ? 23.555 23.331 2.015 1.00 39.47 107 VAL A O 1
ATOM 796 N N . ALA A 1 108 ? 23.876 25.546 2.165 1.00 35.81 108 ALA A N 1
ATOM 797 C CA . ALA A 1 108 ? 25.299 25.457 2.497 1.00 35.81 108 ALA A CA 1
ATOM 798 C C . ALA A 1 108 ? 25.546 24.895 3.913 1.00 35.81 108 ALA A C 1
ATOM 800 O O . ALA A 1 108 ? 26.468 24.102 4.109 1.00 35.81 108 ALA A O 1
ATOM 801 N N . GLY A 1 109 ? 24.690 25.227 4.889 1.00 37.44 109 GLY A N 1
ATOM 802 C CA . GLY A 1 109 ? 24.766 24.665 6.246 1.00 37.44 109 GLY A CA 1
ATOM 803 C C . GLY A 1 109 ? 24.492 23.156 6.294 1.00 37.44 109 GLY A C 1
ATOM 804 O O . GLY A 1 109 ? 25.156 22.418 7.022 1.00 37.44 109 GLY A O 1
ATOM 805 N N . VAL A 1 110 ? 23.577 22.668 5.451 1.00 42.53 110 VAL A N 1
ATOM 806 C CA . VAL A 1 110 ? 23.299 21.229 5.298 1.00 42.53 110 VAL A CA 1
ATOM 807 C C . VAL A 1 110 ? 24.437 20.516 4.551 1.00 42.53 110 VAL A C 1
ATOM 809 O O . VAL A 1 110 ? 24.786 19.390 4.905 1.00 42.53 110 VAL A O 1
ATOM 812 N N . ALA A 1 111 ? 25.098 21.180 3.594 1.00 37.94 111 ALA A N 1
ATOM 813 C CA . ALA A 1 111 ? 26.274 20.635 2.911 1.00 37.94 111 ALA A CA 1
ATOM 814 C C . ALA A 1 111 ? 27.458 20.372 3.866 1.00 37.94 111 ALA A C 1
ATOM 816 O O . ALA A 1 111 ? 28.182 19.398 3.659 1.00 37.94 111 ALA A O 1
ATOM 817 N N . ALA A 1 112 ? 27.618 21.166 4.935 1.00 36.31 112 ALA A N 1
ATOM 818 C CA . ALA A 1 112 ? 28.638 20.955 5.972 1.00 36.31 112 ALA A CA 1
ATOM 819 C C . ALA A 1 112 ? 28.353 19.719 6.854 1.00 36.31 112 ALA A C 1
ATOM 821 O O . ALA A 1 112 ? 29.269 18.983 7.220 1.00 36.31 112 ALA A O 1
ATOM 822 N N . ILE A 1 113 ? 27.076 19.432 7.133 1.00 45.56 113 ILE A N 1
ATOM 823 C CA . ILE A 1 113 ? 26.660 18.207 7.839 1.00 45.56 113 ILE A CA 1
ATOM 824 C C . ILE A 1 113 ? 26.853 16.979 6.931 1.00 45.56 113 ILE A C 1
ATOM 826 O O . ILE A 1 113 ? 27.281 15.922 7.392 1.00 45.56 113 ILE A O 1
ATOM 830 N N . ILE A 1 114 ? 26.627 17.130 5.622 1.00 45.19 114 ILE A N 1
ATOM 831 C CA . ILE A 1 114 ? 26.855 16.071 4.628 1.00 45.19 114 ILE A CA 1
ATOM 832 C C . ILE A 1 114 ? 28.358 15.816 4.398 1.00 45.19 114 ILE A C 1
ATOM 834 O O . ILE A 1 114 ? 28.748 14.659 4.260 1.00 45.19 114 ILE A O 1
ATOM 838 N N . THR A 1 115 ? 29.228 16.835 4.426 1.00 37.94 115 THR A N 1
ATOM 839 C CA . THR A 1 115 ? 30.691 16.633 4.306 1.00 37.94 115 THR A CA 1
ATOM 840 C C . THR A 1 115 ? 31.308 15.988 5.549 1.00 37.94 115 THR A C 1
ATOM 842 O O . THR A 1 115 ? 32.223 15.180 5.406 1.00 37.94 115 THR A O 1
ATOM 845 N N . LEU A 1 116 ? 30.774 16.239 6.750 1.00 42.50 116 LEU A N 1
ATOM 846 C CA . LEU A 1 116 ? 31.162 15.499 7.962 1.00 42.50 116 LEU A CA 1
ATOM 847 C C . LEU A 1 116 ? 30.595 14.068 7.991 1.00 42.50 116 LEU A C 1
ATOM 849 O O . LEU A 1 116 ? 31.249 13.165 8.506 1.00 42.50 116 LEU A O 1
ATOM 853 N N . GLY A 1 117 ? 29.422 13.834 7.395 1.00 39.50 117 GLY A N 1
ATOM 854 C CA . GLY A 1 117 ? 28.861 12.490 7.222 1.00 39.50 117 GLY A CA 1
ATOM 855 C C . GLY A 1 117 ? 29.572 11.653 6.151 1.00 39.50 117 GLY A C 1
ATOM 856 O O . GLY A 1 117 ? 29.646 10.435 6.281 1.00 39.50 117 GLY A O 1
ATOM 857 N N . ALA A 1 118 ? 30.131 12.281 5.113 1.00 39.94 118 ALA A N 1
ATOM 858 C CA . ALA A 1 118 ? 30.826 11.593 4.023 1.00 39.94 118 ALA A CA 1
ATOM 859 C C . ALA A 1 118 ? 32.193 11.011 4.440 1.00 39.94 118 ALA A C 1
ATOM 861 O O . ALA A 1 118 ? 32.580 9.960 3.936 1.00 39.94 118 ALA A O 1
ATOM 862 N N . ALA A 1 119 ? 32.891 11.628 5.401 1.00 32.75 119 ALA A N 1
ATOM 863 C CA . ALA A 1 119 ? 34.165 11.117 5.923 1.00 32.75 119 ALA A CA 1
ATOM 864 C C . ALA A 1 119 ? 34.024 9.822 6.754 1.00 32.75 119 ALA A C 1
ATOM 866 O O . ALA A 1 119 ? 35.017 9.147 7.011 1.00 32.75 119 ALA A O 1
ATOM 867 N N . ALA A 1 120 ? 32.804 9.448 7.158 1.00 39.94 120 ALA A N 1
ATOM 868 C CA . ALA A 1 120 ? 32.553 8.207 7.892 1.00 39.94 120 ALA A CA 1
ATOM 869 C C . ALA A 1 120 ? 32.435 6.965 6.985 1.00 39.94 120 ALA A C 1
ATOM 871 O O . ALA A 1 120 ? 32.478 5.846 7.491 1.00 39.94 120 ALA A O 1
ATOM 872 N N . TYR A 1 121 ? 32.303 7.134 5.662 1.00 39.62 121 TYR A N 1
ATOM 873 C CA . TYR A 1 121 ? 32.111 6.014 4.729 1.00 39.62 121 TYR A CA 1
ATOM 874 C C . TYR A 1 121 ? 33.414 5.439 4.143 1.00 39.62 121 TYR A C 1
ATOM 876 O O . TYR A 1 121 ? 33.343 4.424 3.459 1.00 39.62 121 TYR A O 1
ATOM 884 N N . ASP A 1 122 ? 34.585 6.031 4.424 1.00 32.03 122 ASP A N 1
ATOM 885 C CA . ASP A 1 122 ? 35.872 5.642 3.807 1.00 32.03 122 ASP A CA 1
ATOM 886 C C . ASP A 1 122 ? 36.873 4.972 4.778 1.00 32.03 122 ASP A C 1
ATOM 888 O O . ASP A 1 122 ? 38.083 4.988 4.577 1.00 32.03 122 ASP A O 1
ATOM 892 N N . LEU A 1 123 ? 36.370 4.346 5.850 1.00 40.06 123 LEU A N 1
ATOM 893 C CA . LEU A 1 123 ? 37.127 3.415 6.706 1.00 40.06 123 LEU A CA 1
ATOM 894 C C . LEU A 1 123 ? 36.470 2.026 6.695 1.00 40.06 123 LEU A C 1
ATOM 896 O O . LEU A 1 123 ? 36.144 1.451 7.732 1.00 40.06 123 LEU A O 1
ATOM 900 N N . GLY A 1 124 ? 36.225 1.496 5.501 1.00 37.69 124 GLY A N 1
ATOM 901 C CA . GLY A 1 124 ? 35.692 0.152 5.303 1.00 37.69 124 GLY A CA 1
ATOM 902 C C . GLY A 1 124 ? 36.791 -0.861 5.009 1.00 37.69 124 GLY A C 1
ATOM 903 O O . GLY A 1 124 ? 36.922 -1.243 3.857 1.00 37.69 124 GLY A O 1
ATOM 904 N N . ASP A 1 125 ? 37.560 -1.291 6.020 1.00 38.69 125 ASP A N 1
ATOM 905 C CA . ASP A 1 125 ? 38.307 -2.567 5.942 1.00 38.69 125 ASP A CA 1
ATOM 906 C C . ASP A 1 125 ? 38.743 -3.159 7.306 1.00 38.69 125 ASP A C 1
ATOM 908 O O . ASP A 1 125 ? 39.785 -3.798 7.436 1.00 38.69 125 ASP A O 1
ATOM 912 N N . ALA A 1 126 ? 37.936 -2.983 8.364 1.00 33.47 126 ALA A N 1
ATOM 913 C CA . ALA A 1 126 ? 38.192 -3.628 9.665 1.00 33.47 126 ALA A CA 1
ATOM 914 C C . ALA A 1 126 ? 36.939 -4.121 10.422 1.00 33.47 126 ALA A C 1
ATOM 916 O O . ALA A 1 126 ? 37.006 -4.370 11.622 1.00 33.47 126 ALA A O 1
ATOM 917 N N . VAL A 1 127 ? 35.788 -4.284 9.756 1.00 37.78 127 VAL A N 1
ATOM 918 C CA . VAL A 1 127 ? 34.539 -4.757 10.398 1.00 37.78 127 VAL A CA 1
ATOM 919 C C . VAL A 1 127 ? 33.926 -5.908 9.592 1.00 37.78 127 VAL A C 1
ATOM 921 O O . VAL A 1 127 ? 32.766 -5.898 9.202 1.00 37.78 127 VAL A O 1
ATOM 924 N N . LEU A 1 128 ? 34.742 -6.920 9.304 1.00 40.88 128 LEU A N 1
ATOM 925 C CA . LEU A 1 128 ? 34.305 -8.228 8.808 1.00 40.88 128 LEU A CA 1
ATOM 926 C C . LEU A 1 128 ? 35.016 -9.322 9.615 1.00 40.88 128 LEU A C 1
ATOM 928 O O . LEU A 1 128 ? 35.894 -10.032 9.139 1.00 40.88 128 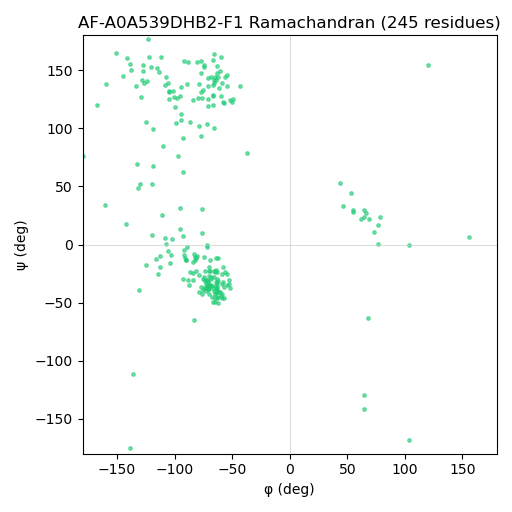LEU A O 1
ATOM 932 N N . SER A 1 129 ? 34.636 -9.423 10.886 1.00 35.28 129 SER A N 1
ATOM 933 C CA . SER A 1 129 ? 34.469 -10.685 11.618 1.00 35.28 129 SER A CA 1
ATOM 934 C C . SER A 1 129 ? 33.563 -10.422 12.829 1.00 35.28 129 SER A C 1
ATOM 936 O O . SER A 1 129 ? 33.684 -9.364 13.450 1.00 35.28 129 SER A O 1
ATOM 938 N N . PRO A 1 130 ? 32.614 -11.324 13.129 1.00 52.81 130 PRO A N 1
ATOM 939 C CA . PRO A 1 130 ? 31.562 -11.080 14.108 1.00 52.81 130 PRO A CA 1
ATOM 940 C C . PRO A 1 130 ? 32.095 -11.267 15.536 1.00 52.81 130 PRO A C 1
ATOM 942 O O . PRO A 1 130 ? 32.797 -12.249 15.782 1.00 52.81 130 PRO A O 1
ATOM 945 N N . PRO A 1 131 ? 31.743 -10.395 16.497 1.00 38.16 131 PRO A N 1
ATOM 946 C CA . PRO A 1 131 ? 31.869 -10.724 17.904 1.00 38.16 131 PRO A CA 1
ATOM 947 C C . PRO A 1 131 ? 30.503 -11.029 18.529 1.00 38.16 131 PRO A C 1
ATOM 949 O O . PRO A 1 131 ? 29.561 -10.236 18.476 1.00 38.16 131 PRO A O 1
ATOM 952 N N . ASP A 1 132 ? 30.463 -12.212 19.130 1.00 40.91 132 ASP A N 1
ATOM 953 C CA . ASP A 1 132 ? 29.419 -12.784 19.965 1.00 40.91 132 ASP A CA 1
ATOM 954 C C . ASP A 1 132 ? 29.098 -11.970 21.244 1.00 40.91 132 ASP A C 1
ATOM 956 O O . ASP A 1 132 ? 29.907 -11.211 21.778 1.00 40.91 132 ASP A O 1
ATOM 960 N N . GLN A 1 133 ? 27.910 -12.273 21.781 1.00 46.66 133 GLN A N 1
ATOM 961 C CA . GLN A 1 133 ? 27.600 -12.424 23.213 1.00 46.66 133 GLN A CA 1
ATOM 962 C C . GLN A 1 133 ? 27.376 -11.237 24.172 1.00 46.66 133 GLN A C 1
ATOM 964 O O . GLN A 1 133 ? 27.469 -11.446 25.376 1.00 46.66 133 GLN A O 1
ATOM 969 N N . GLN A 1 134 ? 26.989 -10.033 23.734 1.00 41.22 134 GLN A N 1
ATOM 970 C CA . GLN A 1 134 ? 26.502 -9.001 24.693 1.00 41.22 134 GLN A CA 1
ATOM 971 C C . GLN A 1 134 ? 25.107 -8.428 24.392 1.00 41.22 134 GLN A C 1
ATOM 973 O O . GLN A 1 134 ? 24.434 -7.917 25.287 1.00 41.22 134 GLN A O 1
ATOM 978 N N . ALA A 1 135 ? 24.601 -8.588 23.166 1.00 41.97 135 ALA A N 1
ATOM 979 C CA . ALA A 1 135 ? 23.229 -8.200 22.817 1.00 41.97 135 ALA A CA 1
ATOM 980 C C . ALA A 1 135 ? 22.170 -9.263 23.192 1.00 41.97 135 ALA A C 1
ATOM 982 O O . ALA A 1 135 ? 20.972 -8.984 23.137 1.00 41.97 135 ALA A O 1
ATOM 983 N N . ALA A 1 136 ? 22.599 -10.471 23.576 1.00 43.19 136 ALA A N 1
ATOM 984 C CA . ALA A 1 136 ? 21.705 -11.540 24.021 1.00 43.19 136 ALA A CA 1
ATOM 985 C C . ALA A 1 136 ? 21.239 -11.335 25.478 1.00 43.19 136 ALA A C 1
ATOM 987 O O . ALA A 1 136 ? 20.047 -11.459 25.749 1.00 43.19 136 ALA A O 1
ATOM 988 N N . ASP A 1 137 ? 22.126 -10.908 26.384 1.00 46.22 137 ASP A N 1
ATOM 989 C CA . ASP A 1 137 ? 21.811 -10.802 27.820 1.00 46.22 137 ASP A CA 1
ATOM 990 C C . ASP A 1 137 ? 20.874 -9.625 28.144 1.00 46.22 137 ASP A C 1
ATOM 992 O O . ASP A 1 137 ? 19.935 -9.764 28.927 1.00 46.22 137 ASP A O 1
ATOM 996 N N . SER A 1 138 ? 21.027 -8.485 27.460 1.00 47.69 138 SER A N 1
ATOM 997 C CA . SER A 1 138 ? 20.130 -7.327 27.646 1.00 47.69 138 SER A CA 1
ATOM 998 C C . SER A 1 138 ? 18.718 -7.559 27.094 1.00 47.69 138 SER A C 1
ATOM 1000 O O . SER A 1 138 ? 17.746 -6.996 27.605 1.00 47.69 138 SER A O 1
ATOM 1002 N N . ASN A 1 139 ? 18.580 -8.430 26.089 1.00 52.75 139 ASN A N 1
ATOM 1003 C CA . ASN A 1 139 ? 17.283 -8.878 25.586 1.00 52.75 139 ASN A CA 1
ATOM 1004 C C . ASN A 1 139 ? 16.679 -9.998 26.442 1.00 52.75 139 ASN A C 1
ATOM 1006 O O . ASN A 1 139 ? 15.457 -10.127 26.475 1.00 52.75 139 ASN A O 1
ATOM 1010 N N . GLN A 1 140 ? 17.491 -10.748 27.190 1.00 53.03 140 GLN A N 1
ATOM 1011 C CA . GLN A 1 140 ? 17.019 -11.762 28.131 1.00 53.03 140 GLN A CA 1
ATOM 1012 C C . GLN A 1 140 ? 16.494 -11.133 29.438 1.00 53.03 140 GLN A C 1
ATOM 1014 O O . GLN A 1 140 ? 15.438 -11.539 29.924 1.00 53.03 140 GLN A O 1
ATOM 1019 N N . GLU A 1 141 ? 17.112 -10.057 29.941 1.00 49.59 141 GLU A N 1
ATOM 1020 C CA . GLU A 1 141 ? 16.572 -9.278 31.073 1.00 49.59 141 GLU A CA 1
ATOM 1021 C C . GLU A 1 141 ? 15.366 -8.397 30.674 1.00 49.59 141 GLU A C 1
ATOM 1023 O O . GLU A 1 141 ? 14.450 -8.166 31.474 1.00 49.59 141 GLU A O 1
ATOM 1028 N N . ARG A 1 142 ? 15.284 -7.964 29.404 1.00 49.72 142 ARG A N 1
ATOM 1029 C CA . ARG A 1 142 ? 14.062 -7.355 28.841 1.00 49.72 142 ARG A CA 1
ATOM 1030 C C . ARG A 1 142 ? 12.938 -8.367 28.628 1.00 49.72 142 ARG A C 1
ATOM 1032 O O . ARG A 1 142 ? 11.795 -8.046 28.927 1.00 49.72 142 ARG A O 1
ATOM 1039 N N . ALA A 1 143 ? 13.237 -9.591 28.199 1.00 45.56 143 ALA A N 1
ATOM 1040 C CA . ALA A 1 143 ? 12.244 -10.661 28.108 1.00 45.56 143 ALA A CA 1
ATOM 1041 C C . ALA A 1 143 ? 11.682 -11.034 29.496 1.00 45.56 143 ALA A C 1
ATOM 1043 O O . ALA A 1 143 ? 10.467 -11.137 29.655 1.00 45.56 143 ALA A O 1
ATOM 1044 N N . GLN A 1 144 ? 12.534 -11.094 30.527 1.00 50.72 144 GLN A N 1
ATOM 1045 C CA . GLN A 1 144 ? 12.113 -11.365 31.911 1.00 50.72 144 GLN A CA 1
ATOM 1046 C C . GLN A 1 144 ? 11.399 -10.182 32.595 1.00 50.72 144 GLN A C 1
ATOM 1048 O O . GLN A 1 144 ? 10.635 -10.378 33.542 1.00 50.72 144 GLN A O 1
ATOM 1053 N N . SER A 1 145 ? 11.606 -8.941 32.137 1.00 44.44 145 SER A N 1
ATOM 1054 C CA . SER A 1 145 ? 10.844 -7.774 32.618 1.00 44.44 145 SER A CA 1
ATOM 1055 C C . SER A 1 145 ? 9.535 -7.551 31.856 1.00 44.44 145 SER A C 1
ATOM 1057 O O . SER A 1 145 ? 8.588 -7.030 32.444 1.00 44.44 145 SER A O 1
ATOM 1059 N N . VAL A 1 146 ? 9.422 -8.035 30.614 1.00 48.78 146 VAL A N 1
ATOM 1060 C CA . VAL A 1 146 ? 8.148 -8.114 29.878 1.00 48.78 146 VAL A CA 1
ATOM 1061 C C . VAL A 1 146 ? 7.237 -9.205 30.462 1.00 48.78 146 VAL A C 1
ATOM 1063 O O . VAL A 1 146 ? 6.033 -8.979 30.577 1.00 48.78 146 VAL A O 1
ATOM 1066 N N . GLU A 1 147 ? 7.782 -10.314 30.975 1.00 44.47 147 GLU A N 1
ATOM 1067 C CA . GLU A 1 147 ? 7.008 -11.282 31.779 1.00 44.47 147 GLU A CA 1
ATOM 1068 C C . GLU A 1 147 ? 6.524 -10.710 33.125 1.00 44.47 147 GLU A C 1
ATOM 1070 O O . GLU A 1 147 ? 5.516 -11.167 33.661 1.00 44.47 147 GLU A O 1
ATOM 1075 N N . ARG A 1 148 ? 7.165 -9.663 33.665 1.00 43.28 148 ARG A N 1
ATOM 1076 C CA . ARG A 1 148 ? 6.716 -9.016 34.914 1.00 43.28 148 ARG A CA 1
ATOM 1077 C C . ARG A 1 148 ? 5.607 -7.972 34.697 1.00 43.28 148 ARG A C 1
ATOM 1079 O O . ARG A 1 148 ? 4.926 -7.619 35.655 1.00 43.28 148 ARG A O 1
ATOM 1086 N N . VAL A 1 149 ? 5.363 -7.528 33.460 1.00 44.88 149 VAL A N 1
ATOM 1087 C CA . VAL A 1 149 ? 4.204 -6.672 33.118 1.00 44.88 149 VAL A CA 1
ATOM 1088 C C . VAL A 1 149 ? 2.974 -7.505 32.718 1.00 44.88 149 VAL A C 1
ATOM 1090 O O . VAL A 1 149 ? 1.852 -7.013 32.771 1.00 44.88 149 VAL A O 1
ATOM 1093 N N . GLN A 1 150 ? 3.129 -8.809 32.459 1.00 46.69 150 GLN A N 1
ATOM 1094 C CA . GLN A 1 150 ? 2.019 -9.765 32.269 1.00 46.69 150 GLN A CA 1
ATOM 1095 C C . GLN A 1 150 ? 1.341 -10.188 33.587 1.00 46.69 150 GLN A C 1
ATOM 1097 O O . GLN A 1 150 ? 0.830 -11.298 33.736 1.00 46.69 150 GLN A O 1
ATOM 1102 N N . GLY A 1 151 ? 1.336 -9.297 34.571 1.00 44.84 151 GLY A N 1
ATOM 1103 C CA . GLY A 1 151 ? 0.888 -9.578 35.921 1.00 44.84 151 GLY A CA 1
ATOM 1104 C C . GLY A 1 151 ? -0.067 -8.530 36.451 1.00 44.84 151 GLY A C 1
ATOM 1105 O O . GLY A 1 151 ? 0.173 -8.083 37.561 1.00 44.84 151 GLY A O 1
ATOM 1106 N N . GLN A 1 152 ? -1.101 -8.137 35.693 1.00 46.72 152 GLN A N 1
ATOM 1107 C CA . GLN A 1 152 ? -2.334 -7.508 36.207 1.00 46.72 152 GLN A CA 1
ATOM 1108 C C . GLN A 1 152 ? -3.330 -7.198 35.070 1.00 46.72 152 GLN A C 1
ATOM 1110 O O . GLN A 1 152 ? -3.474 -6.062 34.649 1.00 46.72 152 GLN A O 1
ATOM 1115 N N . ASP A 1 153 ? -4.023 -8.218 34.559 1.00 35.88 153 ASP A N 1
ATOM 1116 C CA . ASP A 1 153 ? -5.488 -8.224 34.661 1.00 35.88 153 ASP A CA 1
ATOM 1117 C C . ASP A 1 153 ? -6.060 -9.600 34.309 1.00 35.88 153 ASP A C 1
ATOM 1119 O O . ASP A 1 153 ? -5.861 -10.167 33.234 1.00 35.88 153 ASP A O 1
ATOM 1123 N N . ARG A 1 154 ? -6.759 -10.184 35.278 1.00 44.09 154 ARG A N 1
ATOM 1124 C CA . ARG A 1 154 ? -7.397 -11.494 35.163 1.00 44.09 154 ARG A CA 1
ATOM 1125 C C . ARG A 1 154 ? -8.788 -11.295 34.560 1.00 44.09 154 ARG A C 1
ATOM 1127 O O . ARG A 1 154 ? -9.667 -10.854 35.294 1.00 44.09 154 ARG A O 1
ATOM 1134 N N . SER A 1 155 ? -8.987 -11.648 33.279 1.00 46.75 155 SER A N 1
ATOM 1135 C CA . SER A 1 155 ? -10.208 -12.312 32.728 1.00 46.75 155 SER A CA 1
ATOM 1136 C C . SER A 1 155 ? -10.484 -12.104 31.225 1.00 46.75 155 SER A C 1
ATOM 1138 O O . SER A 1 155 ? -11.519 -12.560 30.744 1.00 46.75 155 SER A O 1
ATOM 1140 N N . ALA A 1 156 ? -9.610 -11.481 30.430 1.00 54.28 156 ALA A N 1
ATOM 1141 C CA . ALA A 1 156 ? -9.849 -11.414 28.984 1.00 54.28 156 ALA A CA 1
ATOM 1142 C C . ALA A 1 156 ? -9.464 -12.748 28.312 1.00 54.28 156 ALA A C 1
ATOM 1144 O O . ALA A 1 156 ? -8.288 -13.051 28.109 1.00 54.28 156 ALA A O 1
ATOM 1145 N N . THR A 1 157 ? -10.447 -13.587 27.977 1.00 70.50 157 THR A N 1
ATOM 1146 C CA . THR A 1 157 ? -10.236 -14.711 27.048 1.00 70.50 157 THR A CA 1
ATOM 1147 C C . THR A 1 157 ? -9.815 -14.129 25.694 1.00 70.50 157 THR A C 1
ATOM 1149 O O . THR A 1 157 ? -10.431 -13.170 25.255 1.00 70.50 157 THR A O 1
ATOM 1152 N N . HIS A 1 158 ? -8.793 -14.657 25.023 1.00 76.75 158 HIS A N 1
ATOM 1153 C CA . HIS A 1 158 ? -8.349 -14.165 23.707 1.00 76.75 158 HIS A CA 1
ATOM 1154 C C . HIS A 1 158 ? -8.549 -15.240 22.631 1.00 76.75 158 HIS A C 1
ATOM 1156 O O . HIS A 1 158 ? -8.492 -16.436 22.924 1.00 76.75 158 HIS A O 1
ATOM 1162 N N . VAL A 1 159 ? -8.759 -14.824 21.379 1.00 76.19 159 VAL A N 1
ATOM 1163 C CA . VAL A 1 159 ? -8.706 -15.701 20.200 1.00 76.19 159 VAL A CA 1
ATOM 1164 C C . VAL A 1 159 ? -7.594 -15.192 19.291 1.00 76.19 159 VAL A C 1
ATOM 1166 O O . VAL A 1 159 ? -7.773 -14.233 18.540 1.00 76.19 159 VAL A O 1
ATOM 1169 N N . GLY A 1 160 ? -6.431 -15.839 19.370 1.00 82.62 160 GLY A N 1
ATOM 1170 C CA . GLY A 1 160 ? -5.208 -15.302 18.775 1.00 82.62 160 GLY A CA 1
ATOM 1171 C C . GLY A 1 160 ? -4.808 -13.999 19.469 1.00 82.62 160 GLY A C 1
ATOM 1172 O O . GLY A 1 160 ? -4.771 -13.951 20.696 1.00 82.62 160 GLY A O 1
ATOM 1173 N N . SER A 1 161 ? -4.543 -12.950 18.694 1.00 82.62 161 SER A N 1
ATOM 1174 C CA . SER A 1 161 ? -4.187 -11.617 19.201 1.00 82.62 161 SER A CA 1
ATOM 1175 C C . SER A 1 161 ? -5.380 -10.754 19.631 1.00 82.62 161 SER A C 1
ATOM 1177 O O . SER A 1 161 ? -5.170 -9.716 20.256 1.00 82.62 161 SER A O 1
ATOM 1179 N N . LEU A 1 162 ? -6.620 -11.142 19.305 1.00 85.75 162 LEU A N 1
ATOM 1180 C CA . LEU A 1 162 ? -7.803 -10.333 19.611 1.00 85.75 162 LEU A CA 1
ATOM 1181 C C . LEU A 1 162 ? -8.461 -10.755 20.931 1.00 85.75 162 LEU A C 1
ATOM 1183 O O . LEU A 1 162 ? -8.650 -11.958 21.161 1.00 85.75 162 LEU A O 1
ATOM 1187 N N . PRO A 1 163 ? -8.848 -9.791 21.788 1.00 86.31 163 PRO A N 1
ATOM 1188 C CA . PRO A 1 163 ? -9.604 -10.085 22.992 1.00 86.31 163 PRO A CA 1
ATOM 1189 C C . PRO A 1 163 ? -11.012 -10.549 22.620 1.00 86.31 163 PRO A C 1
ATOM 1191 O O . PRO A 1 163 ? -11.628 -10.070 21.669 1.00 86.31 163 PRO A O 1
ATOM 1194 N N . LYS A 1 164 ? -11.543 -11.488 23.395 1.00 83.94 164 LYS A N 1
ATOM 1195 C CA . LYS A 1 164 ? -12.939 -11.885 23.304 1.00 83.94 164 LYS A CA 1
ATOM 1196 C C . LYS A 1 164 ? -13.799 -10.749 23.858 1.00 83.94 164 LYS A C 1
ATOM 1198 O O . LYS A 1 164 ? -13.594 -10.355 25.009 1.00 83.94 164 LYS A O 1
ATOM 1203 N N . PRO A 1 165 ? -14.779 -10.246 23.095 1.00 83.56 165 PRO A N 1
ATOM 1204 C CA . PRO A 1 165 ? -15.647 -9.196 23.591 1.00 83.56 165 PRO A CA 1
ATOM 1205 C C . PRO A 1 165 ? -16.494 -9.706 24.769 1.00 83.56 165 PRO A C 1
ATOM 1207 O O . PRO A 1 165 ? -16.938 -10.862 24.763 1.00 83.56 165 PRO A O 1
ATOM 1210 N N . PRO A 1 166 ? -16.766 -8.854 25.772 1.00 82.19 166 PRO A N 1
ATOM 1211 C CA . PRO A 1 166 ? -17.618 -9.222 26.891 1.00 82.19 166 PRO A CA 1
ATOM 1212 C C . PRO A 1 166 ? -19.045 -9.517 26.413 1.00 82.19 166 PRO A C 1
ATOM 1214 O O . PRO A 1 166 ? -19.563 -8.904 25.473 1.00 82.19 166 PRO A O 1
ATOM 1217 N N . THR A 1 167 ? -19.721 -10.438 27.095 1.00 80.31 167 THR A N 1
ATOM 1218 C CA . THR A 1 167 ? -21.143 -10.740 26.880 1.00 80.31 167 THR A CA 1
ATOM 1219 C C . THR A 1 167 ? -22.027 -9.905 27.809 1.00 80.31 167 THR A C 1
ATOM 1221 O O . THR A 1 167 ? -21.574 -9.444 28.852 1.00 80.31 167 THR A O 1
ATOM 1224 N N . GLY A 1 168 ? -23.299 -9.708 27.459 1.00 82.38 168 GLY A N 1
ATOM 1225 C CA . GLY A 1 168 ? -24.274 -9.022 28.319 1.00 82.38 168 GLY A CA 1
ATOM 1226 C C . GLY A 1 168 ? -24.596 -7.580 27.899 1.00 82.38 168 GLY A C 1
ATOM 1227 O O . GLY A 1 168 ? -24.285 -7.183 26.774 1.00 82.38 168 GLY A O 1
ATOM 1228 N N . PRO A 1 169 ? -25.279 -6.806 28.762 1.00 76.19 169 PRO A N 1
ATOM 1229 C CA . PRO A 1 169 ? -25.695 -5.447 28.438 1.00 76.19 169 PRO A CA 1
ATOM 1230 C C . PRO A 1 169 ? -24.482 -4.519 28.285 1.00 76.19 169 PRO A C 1
ATOM 1232 O O . PRO A 1 169 ? -23.535 -4.594 29.064 1.00 76.19 169 PRO A O 1
ATOM 1235 N N . GLY A 1 170 ? -24.531 -3.678 27.248 1.00 83.69 170 GLY A N 1
ATOM 1236 C CA . GLY A 1 170 ? -23.551 -2.636 26.920 1.00 83.69 170 GLY A CA 1
ATOM 1237 C C . GLY A 1 170 ? -23.276 -1.650 28.050 1.00 83.69 170 GLY A C 1
ATOM 1238 O O . GLY A 1 170 ? -24.219 -1.293 28.755 1.00 83.69 170 GLY A O 1
ATOM 1239 N N . SER A 1 171 ? -22.044 -1.151 28.173 1.00 87.56 171 SER A N 1
ATOM 1240 C CA . SER A 1 171 ? -21.721 -0.033 29.074 1.00 87.56 171 SER A CA 1
ATOM 1241 C C . SER A 1 171 ? -22.300 1.305 28.587 1.00 87.56 171 SER A C 1
ATOM 1243 O O . SER A 1 171 ? -22.538 2.198 29.399 1.00 87.56 171 SER A O 1
ATOM 1245 N N . VAL A 1 172 ? -22.592 1.438 27.284 1.00 88.38 172 VAL A N 1
ATOM 1246 C CA . VAL A 1 172 ? -23.084 2.685 26.674 1.00 88.38 172 VAL A CA 1
ATOM 1247 C C . VAL A 1 172 ? -24.593 2.612 26.371 1.00 88.38 172 VAL A C 1
ATOM 1249 O O . VAL A 1 172 ? -25.060 1.636 25.761 1.00 88.38 172 VAL A O 1
ATOM 1252 N N . PRO A 1 173 ? -25.395 3.637 26.738 1.00 89.44 173 PRO A N 1
ATOM 1253 C CA . PRO A 1 173 ? -26.817 3.719 26.395 1.00 89.44 173 PRO A CA 1
ATOM 1254 C C . PRO A 1 173 ? -27.060 3.788 24.877 1.00 89.44 173 PRO A C 1
ATOM 1256 O O . PRO A 1 173 ? -26.309 4.475 24.190 1.00 89.44 173 PRO A O 1
ATOM 1259 N N . PRO A 1 174 ? -28.133 3.178 24.330 1.00 85.06 174 PRO A N 1
ATOM 1260 C CA . PRO A 1 174 ? -28.360 3.088 22.881 1.00 85.06 174 PRO A CA 1
ATOM 1261 C C . PRO A 1 174 ? -28.279 4.407 22.098 1.00 85.06 174 PRO A C 1
ATOM 1263 O O . PRO A 1 174 ? -27.749 4.409 20.996 1.00 85.06 174 PRO A O 1
ATOM 1266 N N . GLY A 1 175 ? -28.759 5.522 22.662 1.00 87.19 175 GLY A N 1
ATOM 1267 C CA . GLY A 1 175 ? -28.731 6.834 21.998 1.00 87.19 175 GLY A CA 1
ATOM 1268 C C . GLY A 1 175 ? -27.355 7.509 21.943 1.00 87.19 175 GLY A C 1
ATOM 1269 O O . GLY A 1 175 ? -27.211 8.509 21.252 1.00 87.19 175 GLY A O 1
ATOM 1270 N N . GLN A 1 176 ? -26.364 6.982 22.668 1.00 88.19 176 GLN A N 1
ATOM 1271 C CA . GLN A 1 176 ? -24.981 7.479 22.686 1.00 88.19 176 GLN A CA 1
ATOM 1272 C C . GLN A 1 176 ? -24.014 6.551 21.942 1.00 88.19 176 GLN A C 1
ATOM 1274 O O . GLN A 1 176 ? -22.815 6.814 21.903 1.00 88.19 176 GLN A O 1
ATOM 1279 N N . ARG A 1 177 ? -24.512 5.448 21.376 1.00 90.50 177 ARG A N 1
ATOM 1280 C CA . ARG A 1 177 ? -23.682 4.537 20.589 1.00 90.50 177 ARG A CA 1
ATOM 1281 C C . ARG A 1 177 ? -23.507 5.090 19.181 1.00 90.50 177 ARG A C 1
ATOM 1283 O O . ARG A 1 177 ? -24.347 5.849 18.703 1.00 90.50 177 ARG A O 1
ATOM 1290 N N . ASP A 1 178 ? -22.444 4.662 18.508 1.00 87.75 178 ASP A N 1
ATOM 1291 C CA . ASP A 1 178 ? -22.214 5.007 17.106 1.00 87.75 178 ASP A CA 1
ATOM 1292 C C . ASP A 1 178 ? -23.468 4.747 16.242 1.00 87.75 178 ASP A C 1
ATOM 1294 O O . ASP A 1 178 ? -24.020 3.651 16.194 1.00 87.75 178 ASP A O 1
ATOM 1298 N N . SER A 1 179 ? -23.932 5.763 15.521 1.00 87.12 179 SER A N 1
ATOM 1299 C CA . SER A 1 179 ? -25.075 5.625 14.609 1.00 87.12 179 SER A CA 1
ATOM 1300 C C . SER A 1 179 ? -24.894 4.490 13.591 1.00 87.12 179 SER A C 1
ATOM 1302 O O . SER A 1 179 ? -25.870 3.913 13.100 1.00 87.12 179 SER A O 1
ATOM 1304 N N . ARG A 1 180 ? -23.639 4.143 13.292 1.00 88.44 180 ARG A N 1
ATOM 1305 C CA . ARG A 1 180 ? -23.274 3.088 12.368 1.00 88.44 180 ARG A CA 1
ATOM 1306 C C . ARG A 1 180 ? -22.858 1.824 13.114 1.00 88.44 180 ARG A C 1
ATOM 1308 O O . ARG A 1 180 ? -22.016 1.852 14.000 1.00 88.44 180 ARG A O 1
ATOM 1315 N N . ARG A 1 181 ? -23.410 0.682 12.690 1.00 86.25 181 ARG A N 1
ATOM 1316 C CA . ARG A 1 181 ? -23.065 -0.645 13.240 1.00 86.25 181 ARG A CA 1
ATOM 1317 C C . ARG A 1 181 ? -22.369 -1.570 12.247 1.00 86.25 181 ARG A C 1
ATOM 1319 O O . ARG A 1 181 ? -21.698 -2.506 12.658 1.00 86.25 181 ARG A O 1
ATOM 1326 N N . LEU A 1 182 ? -22.579 -1.368 10.949 1.00 88.81 182 LEU A N 1
ATOM 1327 C CA . LEU A 1 182 ? -22.091 -2.269 9.909 1.00 88.81 182 LEU A CA 1
ATOM 1328 C C . LEU A 1 182 ? -21.284 -1.498 8.870 1.00 88.81 182 LEU A C 1
ATOM 1330 O O . LEU A 1 182 ? -21.667 -0.410 8.426 1.00 88.81 182 LEU A O 1
ATOM 1334 N N . TRP A 1 183 ? -20.188 -2.111 8.449 1.00 90.44 183 TRP A N 1
ATOM 1335 C CA . TRP A 1 183 ? -19.484 -1.719 7.241 1.00 90.44 183 TRP A CA 1
ATOM 1336 C C . TRP A 1 183 ? -20.198 -2.209 5.989 1.00 90.44 183 TRP A C 1
ATOM 1338 O O . TRP A 1 183 ? -20.830 -3.268 5.968 1.00 90.44 183 TRP A O 1
ATOM 1348 N N . THR A 1 184 ? -20.072 -1.418 4.931 1.00 92.44 184 THR A N 1
ATOM 1349 C CA . THR A 1 184 ? -20.463 -1.803 3.579 1.00 92.44 184 THR A CA 1
ATOM 1350 C C . THR A 1 184 ? -19.556 -2.926 3.064 1.00 92.44 184 THR A C 1
ATOM 1352 O O . THR A 1 184 ? -18.426 -3.094 3.536 1.00 92.44 184 THR A O 1
ATOM 1355 N N . PRO A 1 185 ? -19.999 -3.693 2.053 1.00 92.88 185 PRO A N 1
ATOM 1356 C CA . PRO A 1 185 ? -19.150 -4.693 1.410 1.00 92.88 185 PRO A CA 1
ATOM 1357 C C . PRO A 1 185 ? -17.821 -4.129 0.884 1.00 92.88 185 PRO A C 1
ATOM 1359 O O . PRO A 1 185 ? -16.808 -4.822 0.965 1.00 92.88 185 PRO A O 1
ATOM 1362 N N . ALA A 1 186 ? -17.820 -2.884 0.394 1.00 92.56 186 ALA A N 1
ATOM 1363 C CA . ALA A 1 186 ? -16.631 -2.208 -0.120 1.00 92.56 186 ALA A CA 1
ATOM 1364 C C . ALA A 1 186 ? -15.608 -1.907 0.987 1.00 92.56 186 ALA A C 1
ATOM 1366 O O . ALA A 1 186 ? -14.435 -2.223 0.830 1.00 92.56 186 ALA A O 1
ATOM 1367 N N . GLU A 1 187 ? -16.039 -1.389 2.141 1.00 95.25 187 GLU A N 1
ATOM 1368 C CA . GLU A 1 187 ? -15.124 -1.132 3.271 1.00 95.25 187 GLU A CA 1
ATOM 1369 C C . GLU A 1 187 ? -14.563 -2.429 3.854 1.00 95.25 187 GLU A C 1
ATOM 1371 O O . GLU A 1 187 ? -13.385 -2.508 4.188 1.00 95.25 187 GLU A O 1
ATOM 1376 N N . ARG A 1 188 ? -15.380 -3.488 3.912 1.00 95.19 188 ARG A N 1
ATOM 1377 C CA . ARG A 1 188 ? -14.899 -4.819 4.305 1.00 95.19 188 ARG A CA 1
ATOM 1378 C C . ARG A 1 188 ? -13.868 -5.372 3.317 1.00 95.19 188 ARG A C 1
ATOM 1380 O O . ARG A 1 188 ? -12.946 -6.067 3.734 1.00 95.19 188 ARG A O 1
ATOM 1387 N N . ALA A 1 189 ? -14.019 -5.094 2.020 1.00 94.31 189 ALA A N 1
ATOM 1388 C CA . ALA A 1 189 ? -13.022 -5.458 1.014 1.00 94.31 189 ALA A CA 1
ATOM 1389 C C . ALA A 1 189 ? -11.716 -4.678 1.214 1.00 94.31 189 ALA A C 1
ATOM 1391 O O . ALA A 1 189 ? -10.673 -5.310 1.359 1.00 94.31 189 ALA A O 1
ATOM 1392 N N . ALA A 1 190 ? -11.798 -3.354 1.368 1.00 94.88 190 ALA A N 1
ATOM 1393 C CA . ALA A 1 190 ? -10.643 -2.502 1.658 1.00 94.88 190 ALA A CA 1
ATOM 1394 C C . ALA A 1 190 ? -9.908 -2.930 2.941 1.00 94.88 190 ALA A C 1
ATOM 1396 O O . ALA A 1 190 ? -8.684 -2.909 3.014 1.00 94.88 190 ALA A O 1
ATOM 1397 N N . GLN A 1 191 ? -10.638 -3.387 3.958 1.00 95.12 191 GLN A N 1
ATOM 1398 C CA . GLN A 1 191 ? -10.019 -3.888 5.179 1.00 95.12 191 GLN A CA 1
ATOM 1399 C C . GLN A 1 191 ? -9.302 -5.222 5.002 1.00 95.12 191 GLN A C 1
ATOM 1401 O O . GLN A 1 191 ? -8.243 -5.411 5.594 1.00 95.12 191 GLN A O 1
ATOM 1406 N N . ARG A 1 192 ? -9.846 -6.148 4.204 1.00 95.06 192 ARG A N 1
ATOM 1407 C CA . ARG A 1 192 ? -9.117 -7.379 3.863 1.00 95.06 192 ARG A CA 1
ATOM 1408 C C . ARG A 1 192 ? -7.817 -7.051 3.142 1.00 95.06 192 ARG A C 1
ATOM 1410 O O . ARG A 1 192 ? -6.805 -7.656 3.464 1.00 95.06 192 ARG A O 1
ATOM 1417 N N . GLU A 1 193 ? -7.839 -6.079 2.234 1.00 94.50 193 GLU A N 1
ATOM 1418 C CA . GLU A 1 193 ? -6.638 -5.603 1.539 1.00 94.50 193 GLU A CA 1
ATOM 1419 C C . GLU A 1 193 ? -5.621 -5.004 2.518 1.00 94.50 193 GLU A C 1
ATOM 1421 O O . GLU A 1 193 ? -4.456 -5.380 2.482 1.00 94.50 193 GLU A O 1
ATOM 1426 N N . ARG A 1 194 ? -6.059 -4.167 3.469 1.00 93.69 194 ARG A N 1
ATOM 1427 C CA . ARG A 1 194 ? -5.190 -3.636 4.540 1.00 93.69 194 ARG A CA 1
ATOM 1428 C C . ARG A 1 194 ? -4.623 -4.699 5.478 1.00 93.69 194 ARG A C 1
ATOM 1430 O O . ARG A 1 194 ? -3.629 -4.450 6.146 1.00 93.69 194 ARG A O 1
ATOM 1437 N N . GLN A 1 195 ? -5.286 -5.844 5.575 1.00 94.00 195 GLN A N 1
ATOM 1438 C CA . GLN A 1 195 ? -4.840 -6.988 6.362 1.00 94.00 195 GLN A CA 1
ATOM 1439 C C . GLN A 1 195 ? -4.062 -8.006 5.519 1.00 94.00 195 GLN A C 1
ATOM 1441 O O . GLN A 1 195 ? -3.896 -9.139 5.961 1.00 94.00 195 GLN A O 1
ATOM 1446 N N . ASP A 1 196 ? -3.651 -7.651 4.298 1.00 94.31 196 ASP A N 1
ATOM 1447 C CA . ASP A 1 196 ? -2.946 -8.529 3.356 1.00 94.31 196 ASP A CA 1
ATOM 1448 C C . ASP A 1 196 ? -3.689 -9.846 3.067 1.00 94.31 196 ASP A C 1
ATOM 1450 O O . ASP A 1 196 ? -3.092 -10.895 2.821 1.00 94.31 196 ASP A O 1
ATOM 1454 N N . GLY A 1 197 ? -5.023 -9.820 3.149 1.00 93.31 197 GLY A N 1
ATOM 1455 C CA . GLY A 1 197 ? -5.856 -11.013 3.047 1.00 93.31 197 GLY A CA 1
ATOM 1456 C C . GLY A 1 197 ? -5.623 -12.006 4.186 1.00 93.31 197 GLY A C 1
ATOM 1457 O O . GLY A 1 197 ? -5.890 -13.189 4.013 1.00 93.31 197 GLY A O 1
ATOM 1458 N N . GLN A 1 198 ? -5.132 -11.569 5.347 1.00 95.19 198 GLN A N 1
ATOM 1459 C CA . GLN A 1 198 ? -4.873 -12.412 6.513 1.00 95.19 198 GLN A CA 1
ATOM 1460 C C . GLN A 1 198 ? -5.891 -12.165 7.628 1.00 95.19 198 GLN A C 1
ATOM 1462 O O . GLN A 1 198 ? -6.357 -11.048 7.876 1.00 95.19 198 GLN A O 1
ATOM 1467 N N . CYS A 1 199 ? -6.249 -13.238 8.332 1.00 94.25 199 CYS A N 1
ATOM 1468 C CA . CYS A 1 199 ? -7.160 -13.168 9.466 1.00 94.25 199 CYS A CA 1
ATOM 1469 C C . CYS A 1 199 ? -6.621 -12.246 10.572 1.00 94.25 199 CYS A C 1
ATOM 1471 O O . CYS A 1 199 ? -5.522 -12.457 11.082 1.00 94.25 199 CYS A O 1
ATOM 1473 N N . GLY A 1 200 ? -7.439 -11.287 11.017 1.00 91.81 200 GLY A N 1
ATOM 1474 C CA . GLY A 1 200 ? -7.051 -10.274 12.006 1.00 91.81 200 GLY A CA 1
ATOM 1475 C C . GLY A 1 200 ? -6.705 -10.806 13.402 1.00 91.81 200 GLY A C 1
ATOM 1476 O O . GLY A 1 200 ? -6.149 -10.065 14.204 1.00 91.81 200 GLY A O 1
ATOM 1477 N N . THR A 1 201 ? -6.994 -12.078 13.698 1.00 89.69 201 THR A N 1
ATOM 1478 C CA . THR A 1 201 ? -6.538 -12.761 14.924 1.00 89.69 201 THR A CA 1
ATOM 1479 C C . THR A 1 201 ? -5.095 -13.264 14.844 1.00 89.69 201 THR A C 1
ATOM 1481 O O . THR A 1 201 ? -4.567 -13.739 15.848 1.00 89.69 201 THR A O 1
ATOM 1484 N N . GLY A 1 202 ? -4.470 -13.241 13.662 1.00 90.56 202 GLY A N 1
ATOM 1485 C CA . GLY A 1 202 ? -3.131 -13.790 13.442 1.00 90.56 202 GLY A CA 1
ATOM 1486 C C . GLY A 1 202 ? -3.072 -15.320 13.354 1.00 90.56 202 GLY A C 1
ATOM 1487 O O . GLY A 1 202 ? -1.999 -15.895 13.476 1.00 90.56 202 GLY A O 1
ATOM 1488 N N . CYS A 1 203 ? -4.195 -16.016 13.130 1.00 89.50 203 CYS A N 1
ATOM 1489 C CA . CYS A 1 203 ? -4.221 -17.487 13.047 1.00 89.50 203 CYS A CA 1
ATOM 1490 C C . CYS A 1 203 ? -3.577 -18.080 11.775 1.00 89.50 203 CYS A C 1
ATOM 1492 O O . CYS A 1 203 ? -3.598 -19.296 11.595 1.00 89.50 203 CYS A O 1
ATOM 1494 N N . GLY A 1 204 ? -3.074 -17.240 10.865 1.00 88.69 204 GLY A N 1
ATOM 1495 C CA . GLY A 1 204 ? -2.456 -17.654 9.601 1.00 88.69 204 GLY A CA 1
ATOM 1496 C C . GLY A 1 204 ? -3.436 -18.080 8.502 1.00 88.69 204 GLY A C 1
ATOM 1497 O O . GLY A 1 204 ? -3.006 -18.435 7.411 1.00 88.69 204 GLY A O 1
ATOM 1498 N N . THR A 1 205 ? -4.750 -18.044 8.752 1.00 91.56 205 THR A N 1
ATOM 1499 C CA . THR A 1 205 ? -5.749 -18.364 7.719 1.00 91.56 205 THR A CA 1
ATOM 1500 C C . THR A 1 205 ? -5.905 -17.192 6.742 1.00 91.56 205 THR A C 1
ATOM 1502 O O . THR A 1 205 ? -6.194 -16.080 7.205 1.00 91.56 205 THR A O 1
ATOM 1505 N N . PRO A 1 206 ? -5.769 -17.413 5.419 1.00 94.50 206 PRO A N 1
ATOM 1506 C CA . PRO A 1 206 ? -6.085 -16.399 4.424 1.00 94.50 206 PRO A CA 1
ATOM 1507 C C . PRO A 1 206 ? -7.600 -16.171 4.345 1.00 94.50 206 PRO A C 1
ATOM 1509 O O . PRO A 1 206 ? -8.398 -17.105 4.473 1.00 94.50 206 PRO A O 1
ATOM 1512 N N . ILE A 1 207 ? -8.001 -14.921 4.138 1.00 95.69 207 ILE A N 1
ATOM 1513 C CA . ILE A 1 207 ? -9.388 -14.473 4.145 1.00 95.69 207 ILE A CA 1
ATOM 1514 C C . ILE A 1 207 ? -9.779 -13.762 2.848 1.00 95.69 207 ILE A C 1
ATOM 1516 O O . ILE A 1 207 ? -9.043 -12.943 2.305 1.00 95.69 207 ILE A O 1
ATOM 1520 N N . ASP A 1 208 ? -10.996 -14.032 2.394 1.00 94.69 208 ASP A N 1
ATOM 1521 C CA . ASP A 1 208 ? -11.640 -13.449 1.225 1.00 94.69 208 ASP A CA 1
ATOM 1522 C C . ASP A 1 208 ? -13.122 -13.135 1.520 1.00 94.69 208 ASP A C 1
ATOM 1524 O O . ASP A 1 208 ? -13.611 -13.261 2.645 1.00 94.69 208 ASP A O 1
ATOM 1528 N N . ALA A 1 209 ? -13.866 -12.688 0.505 1.00 93.31 209 ALA A N 1
ATOM 1529 C CA . ALA A 1 209 ? -15.274 -12.323 0.661 1.00 93.31 209 ALA A CA 1
ATOM 1530 C C . ALA A 1 209 ? -16.195 -13.497 1.060 1.00 93.31 209 ALA A C 1
ATOM 1532 O O . ALA A 1 209 ? -17.278 -13.260 1.599 1.00 93.31 209 ALA A O 1
ATOM 1533 N N . SER A 1 210 ? -15.788 -14.741 0.797 1.00 94.00 210 SER A N 1
ATOM 1534 C CA . SER A 1 210 ? -16.562 -15.957 1.065 1.00 94.00 210 SER A CA 1
ATOM 1535 C C . SER A 1 210 ? -16.339 -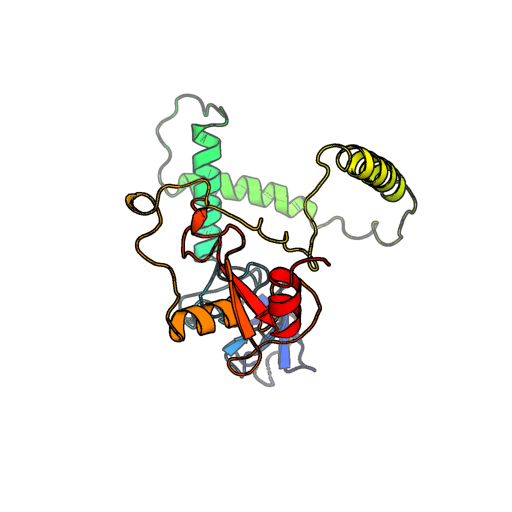16.513 2.474 1.00 94.00 210 SER A C 1
ATOM 1537 O O . SER A 1 210 ? -17.265 -17.076 3.061 1.00 94.00 210 SER A O 1
ATOM 1539 N N . ASN A 1 211 ? -15.144 -16.323 3.043 1.00 93.62 211 ASN A N 1
ATOM 1540 C CA . ASN A 1 211 ? -14.735 -16.968 4.293 1.00 93.62 211 ASN A CA 1
ATOM 1541 C C . ASN A 1 211 ? -14.397 -15.986 5.438 1.00 93.62 211 ASN A C 1
ATOM 1543 O O . ASN A 1 211 ? -13.926 -16.427 6.492 1.00 93.62 211 ASN A O 1
ATOM 1547 N N . SER A 1 212 ? -14.661 -14.681 5.269 1.00 94.62 212 SER A N 1
ATOM 1548 C CA . SER A 1 212 ? -14.396 -13.651 6.283 1.00 94.62 212 SER A CA 1
ATOM 1549 C C . SER A 1 212 ? -15.656 -12.987 6.854 1.00 94.62 212 SER A C 1
ATOM 1551 O O . SER A 1 212 ? -16.681 -12.782 6.187 1.00 94.62 212 SER A O 1
ATOM 1553 N N . ARG A 1 213 ? -15.570 -12.583 8.123 1.00 94.19 213 ARG A N 1
ATOM 1554 C CA . ARG A 1 213 ? -16.577 -11.798 8.846 1.00 94.19 213 ARG A CA 1
ATOM 1555 C C . ARG A 1 213 ? -15.913 -10.584 9.490 1.00 94.19 213 ARG A C 1
ATOM 1557 O O . ARG A 1 213 ? -14.801 -10.681 10.000 1.00 94.19 213 ARG A O 1
ATOM 1564 N N . GLY A 1 214 ? -16.619 -9.460 9.463 1.00 92.44 214 GLY A N 1
ATOM 1565 C CA . GLY A 1 214 ? -16.209 -8.259 10.173 1.00 92.44 214 GLY A CA 1
ATOM 1566 C C . GLY A 1 214 ? -16.464 -8.405 11.666 1.00 92.44 214 GLY A C 1
ATOM 1567 O O . GLY A 1 214 ? -17.540 -8.855 12.058 1.00 92.44 214 GLY A O 1
ATOM 1568 N N . HIS A 1 215 ? -15.475 -8.048 12.474 1.00 92.00 215 HIS A N 1
ATOM 1569 C CA . HIS A 1 215 ? -15.511 -8.111 13.925 1.00 92.00 215 HIS A CA 1
ATOM 1570 C C . HIS A 1 215 ? -15.083 -6.767 14.507 1.00 92.00 215 HIS A C 1
ATOM 1572 O O . HIS A 1 215 ? -14.004 -6.266 14.187 1.00 92.00 215 HIS A O 1
ATOM 1578 N N . HIS A 1 216 ? -15.911 -6.200 15.379 1.00 91.12 216 HIS A N 1
ATOM 1579 C CA . HIS A 1 216 ? -15.516 -5.062 16.203 1.00 91.12 216 HIS A CA 1
ATOM 1580 C C . HIS A 1 216 ? -14.689 -5.557 17.389 1.00 91.12 216 HIS A C 1
ATOM 1582 O O . HIS A 1 216 ? -15.155 -6.426 18.124 1.00 91.12 216 HIS A O 1
ATOM 1588 N N . VAL A 1 217 ? -13.492 -5.001 17.572 1.00 89.88 217 VAL A N 1
ATOM 1589 C CA . VAL A 1 217 ? -12.579 -5.324 18.679 1.00 89.88 217 VAL A CA 1
ATOM 1590 C C . VAL A 1 217 ? -13.202 -4.896 20.008 1.00 89.88 217 VAL A C 1
ATOM 1592 O O . VAL A 1 217 ? -13.326 -5.694 20.934 1.00 89.88 217 VAL A O 1
ATOM 1595 N N . GLU A 1 218 ? -13.677 -3.657 20.072 1.00 89.62 218 GLU A N 1
ATOM 1596 C CA . GLU A 1 218 ? -14.563 -3.156 21.111 1.00 89.62 218 GLU A CA 1
ATOM 1597 C C . GLU A 1 218 ? -16.004 -3.208 20.611 1.00 89.62 218 GLU A C 1
ATOM 1599 O O . GLU A 1 218 ? -16.342 -2.678 19.547 1.00 89.62 218 GLU A O 1
ATOM 1604 N N . ARG A 1 219 ? -16.892 -3.851 21.375 1.00 89.75 219 ARG A N 1
ATOM 1605 C CA . ARG A 1 219 ? -18.281 -4.012 20.947 1.00 89.75 219 ARG A CA 1
ATOM 1606 C C . ARG A 1 219 ? -18.977 -2.653 20.873 1.00 89.75 219 ARG A C 1
ATOM 1608 O O . ARG A 1 219 ? -18.878 -1.824 21.768 1.00 89.75 219 ARG A O 1
ATOM 1615 N N . HIS A 1 220 ? -19.821 -2.491 19.863 1.00 89.00 220 HIS A N 1
ATOM 1616 C CA . HIS A 1 220 ? -20.669 -1.310 19.691 1.00 89.00 220 HIS A CA 1
ATOM 1617 C C . HIS A 1 220 ? -21.524 -0.964 20.933 1.00 89.00 220 HIS A C 1
ATOM 1619 O O . HIS A 1 220 ? -21.825 0.195 21.204 1.00 89.00 220 HIS A O 1
ATOM 1625 N N . ALA A 1 221 ? -21.914 -1.974 21.717 1.00 88.31 221 ALA A N 1
ATOM 1626 C CA . ALA A 1 221 ? -22.667 -1.773 22.952 1.00 88.31 221 ALA A CA 1
ATOM 1627 C C . ALA A 1 221 ? -21.838 -1.122 24.080 1.00 88.31 221 ALA A C 1
ATOM 1629 O O . ALA A 1 221 ? -22.435 -0.562 24.998 1.00 88.31 221 ALA A O 1
ATOM 1630 N N . ASP A 1 222 ? -20.506 -1.170 23.990 1.00 88.50 222 ASP A N 1
ATOM 1631 C CA . ASP A 1 222 ? -19.572 -0.578 24.956 1.00 88.50 222 ASP A CA 1
ATOM 1632 C C . ASP A 1 222 ? -18.960 0.743 24.492 1.00 88.50 222 ASP A C 1
ATOM 1634 O O . ASP A 1 222 ? -18.149 1.318 25.203 1.00 88.50 222 ASP A O 1
ATOM 1638 N N . GLY A 1 223 ? -19.393 1.260 23.340 1.00 88.06 223 GLY A N 1
ATOM 1639 C CA . GLY A 1 223 ? -18.860 2.502 22.778 1.00 88.06 223 GLY A CA 1
ATOM 1640 C C . GLY A 1 223 ? -17.900 2.296 21.613 1.00 88.06 223 GLY A C 1
ATOM 1641 O O . GLY A 1 223 ? -17.484 3.282 21.013 1.00 88.06 223 GLY A O 1
ATOM 1642 N N . GLY A 1 224 ? -17.629 1.047 21.224 1.00 89.19 224 GLY A N 1
ATOM 1643 C CA . GLY A 1 224 ? -16.825 0.755 20.043 1.00 89.19 224 GLY A CA 1
ATOM 1644 C C . GLY A 1 224 ? -17.408 1.388 18.776 1.00 89.19 224 GLY A C 1
ATOM 1645 O O . GLY A 1 224 ? -18.554 1.119 18.392 1.00 89.19 224 GLY A O 1
ATOM 1646 N N . SER A 1 225 ? -16.606 2.220 18.120 1.00 89.81 225 SER A N 1
ATOM 1647 C CA . SER A 1 225 ? -16.919 2.875 16.849 1.00 89.81 225 SER A CA 1
ATOM 1648 C C . SER A 1 225 ? -16.838 1.897 15.676 1.00 89.81 225 SER A C 1
ATOM 1650 O O . SER A 1 225 ? -16.133 0.886 15.713 1.00 89.81 225 SER A O 1
ATOM 1652 N N . THR A 1 226 ? -17.563 2.183 14.599 1.00 90.25 226 THR A N 1
ATOM 1653 C CA . THR A 1 226 ? -17.503 1.422 13.347 1.00 90.25 226 THR A CA 1
ATOM 1654 C C . THR A 1 226 ? -16.479 2.053 12.397 1.00 90.25 226 THR A C 1
ATOM 1656 O O . THR A 1 226 ? -16.808 2.513 11.302 1.00 90.25 226 THR A O 1
ATOM 1659 N N . ASP A 1 227 ? -15.216 2.066 12.827 1.00 90.88 227 ASP A N 1
ATOM 1660 C CA . ASP A 1 227 ? -14.071 2.609 12.089 1.00 90.88 227 ASP A CA 1
ATOM 1661 C C . ASP A 1 227 ? -12.960 1.571 11.865 1.00 90.88 227 ASP A C 1
ATOM 1663 O O . ASP A 1 227 ? -13.051 0.412 12.272 1.00 90.88 227 ASP A O 1
ATOM 1667 N N . GLU A 1 228 ? -11.914 1.980 11.147 1.0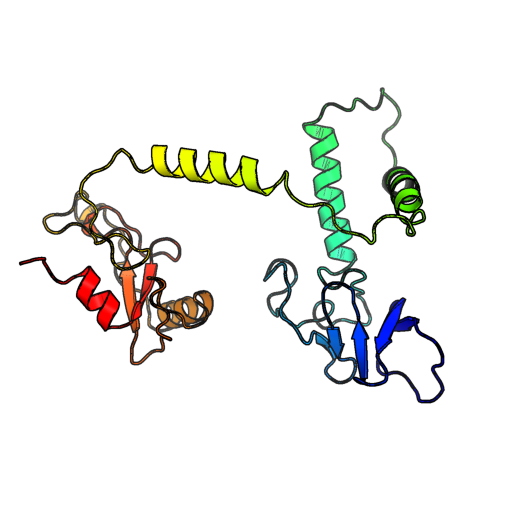0 89.38 228 GLU A N 1
ATOM 1668 C CA . GLU A 1 228 ? -10.831 1.088 10.725 1.00 89.38 228 GLU A CA 1
ATOM 1669 C C . GLU A 1 228 ? -9.969 0.604 11.893 1.00 89.38 228 GLU A C 1
ATOM 1671 O O . GLU A 1 228 ? -9.438 -0.508 11.859 1.00 89.38 228 GLU A O 1
ATOM 1676 N N . ALA A 1 229 ? -9.853 1.412 12.948 1.00 88.06 229 ALA A N 1
ATOM 1677 C CA . ALA A 1 229 ? -9.058 1.079 14.119 1.00 88.06 229 ALA A CA 1
ATOM 1678 C C . ALA A 1 229 ? -9.745 -0.005 14.954 1.00 88.06 229 ALA A C 1
ATOM 1680 O O . ALA A 1 229 ? -9.071 -0.938 15.404 1.00 88.06 229 ALA A O 1
ATOM 1681 N N . ASN A 1 230 ? -11.071 0.074 15.086 1.00 91.25 230 ASN A N 1
ATOM 1682 C CA . ASN A 1 230 ? -11.873 -0.836 15.893 1.00 91.25 230 ASN A CA 1
ATOM 1683 C C . ASN A 1 230 ? -12.427 -2.046 15.117 1.00 91.25 230 ASN A C 1
ATOM 1685 O O . ASN A 1 230 ? -12.959 -2.973 15.722 1.00 91.25 230 ASN A O 1
ATOM 1689 N N . HIS A 1 231 ? -12.307 -2.087 13.790 1.00 92.50 231 HIS A N 1
ATOM 1690 C CA . HIS A 1 231 ? -12.810 -3.200 12.986 1.00 92.50 231 HIS A CA 1
ATOM 1691 C C . HIS A 1 231 ? -11.685 -4.108 12.466 1.00 92.50 231 HIS A C 1
ATOM 1693 O O . HIS A 1 231 ? -10.630 -3.657 12.014 1.00 92.50 231 HIS A O 1
ATOM 1699 N N . ARG A 1 232 ? -11.907 -5.424 12.496 1.00 93.50 232 ARG A N 1
ATOM 1700 C CA . ARG A 1 232 ? -11.008 -6.447 11.943 1.00 93.50 232 ARG A CA 1
ATOM 1701 C C . ARG A 1 232 ? -11.796 -7.459 11.127 1.00 93.50 232 ARG A C 1
ATOM 1703 O O . ARG A 1 232 ? -12.844 -7.934 11.549 1.00 93.50 232 ARG A O 1
ATOM 1710 N N . GLU A 1 233 ? -11.283 -7.825 9.963 1.00 95.62 233 GLU A N 1
ATOM 1711 C CA . GLU A 1 233 ? -11.779 -8.968 9.206 1.00 95.62 233 GLU A CA 1
ATOM 1712 C C . GLU A 1 233 ? -11.126 -10.248 9.728 1.00 95.62 233 GLU A C 1
ATOM 1714 O O . GLU A 1 233 ? -9.903 -10.366 9.803 1.00 95.62 233 GLU A O 1
ATOM 1719 N N . VAL A 1 234 ? -11.946 -11.215 10.120 1.00 95.38 234 VAL A N 1
ATOM 1720 C CA . VAL A 1 234 ? -11.501 -12.485 10.700 1.00 95.38 234 VAL A CA 1
ATOM 1721 C C . VAL A 1 234 ? -12.131 -13.649 9.943 1.00 95.38 234 VAL A C 1
ATOM 1723 O O . VAL A 1 234 ? -13.239 -13.526 9.416 1.00 95.38 234 VAL A O 1
ATOM 1726 N N . CYS A 1 235 ? -11.442 -14.788 9.863 1.00 95.44 235 CYS A N 1
ATOM 1727 C CA . CYS A 1 235 ? -12.008 -15.978 9.232 1.00 95.44 235 CYS A CA 1
ATOM 1728 C C . CYS A 1 235 ? -13.248 -16.450 10.006 1.00 95.44 235 CYS A C 1
ATOM 1730 O O . CYS A 1 235 ? -13.376 -16.210 11.211 1.00 95.44 235 CYS A O 1
ATOM 1732 N N . VAL A 1 236 ? -14.170 -17.133 9.326 1.00 93.94 236 VAL A N 1
ATOM 1733 C CA . VAL A 1 236 ? -15.432 -17.604 9.924 1.00 93.94 236 VAL A CA 1
ATOM 1734 C C . VAL A 1 236 ? -15.241 -18.418 11.205 1.00 93.94 236 VAL A C 1
ATOM 1736 O O . VAL A 1 236 ? -16.060 -18.301 12.115 1.00 93.94 236 VAL A O 1
ATOM 1739 N N . ASP A 1 237 ? -14.163 -19.195 11.314 1.00 91.75 237 ASP A N 1
ATOM 1740 C CA . ASP A 1 237 ? -13.892 -20.015 12.497 1.00 91.75 237 ASP A CA 1
ATOM 1741 C C . ASP A 1 237 ? -13.371 -19.184 13.671 1.00 91.75 237 ASP A C 1
ATOM 1743 O O . ASP A 1 237 ? -13.828 -19.357 14.800 1.00 91.75 237 ASP A O 1
ATOM 1747 N N . CYS A 1 238 ? -12.467 -18.232 13.423 1.00 92.19 238 CYS A N 1
ATOM 1748 C CA . CYS A 1 238 ? -12.028 -17.287 14.450 1.00 92.19 238 CYS A CA 1
ATOM 1749 C C . CYS A 1 238 ? -13.170 -16.371 14.895 1.00 92.19 238 CYS A C 1
ATOM 1751 O O . CYS A 1 238 ? -13.334 -16.148 16.091 1.00 92.19 238 CYS A O 1
ATOM 1753 N N . HIS A 1 239 ? -13.999 -15.908 13.958 1.00 92.31 239 HIS A N 1
ATOM 1754 C CA . HIS A 1 239 ? -15.194 -15.128 14.265 1.00 92.31 239 HIS A CA 1
ATOM 1755 C C . HIS A 1 239 ? -16.159 -15.903 15.166 1.00 92.31 239 HIS A C 1
ATOM 1757 O O . HIS A 1 239 ? -16.711 -15.353 16.116 1.00 92.31 239 HIS A O 1
ATOM 1763 N N . ARG A 1 240 ? -16.351 -17.198 14.883 1.00 90.56 240 ARG A N 1
ATOM 1764 C CA . ARG A 1 240 ? -17.184 -18.072 15.708 1.00 90.56 240 ARG A CA 1
ATOM 1765 C C . ARG A 1 240 ? -16.608 -18.195 17.114 1.00 90.56 240 ARG A C 1
ATOM 1767 O O . ARG A 1 240 ? -17.317 -17.884 18.057 1.00 90.56 240 ARG A O 1
ATOM 1774 N N . LYS A 1 241 ? -15.317 -18.505 17.254 1.00 89.12 241 LYS A N 1
ATOM 1775 C CA . LYS A 1 241 ? -14.632 -18.613 18.559 1.00 89.12 241 LYS A CA 1
ATOM 1776 C C . LYS A 1 241 ? -14.686 -17.321 19.386 1.00 89.12 241 LYS A C 1
ATOM 1778 O O . LYS A 1 241 ? -14.773 -17.382 20.609 1.00 89.12 241 LYS A O 1
ATOM 1783 N N . LEU A 1 242 ? -14.648 -16.158 18.729 1.00 87.06 242 LEU A N 1
ATOM 1784 C CA . LEU A 1 242 ? -14.771 -14.847 19.383 1.00 87.06 242 LEU A CA 1
ATOM 1785 C C . LEU A 1 242 ? -16.176 -14.605 19.958 1.00 87.06 242 LEU A C 1
ATOM 1787 O O . LEU A 1 242 ? -16.315 -13.881 20.940 1.00 87.06 242 LEU A O 1
ATOM 1791 N N . HIS A 1 243 ? -17.213 -15.220 19.386 1.00 85.12 243 HIS A N 1
ATOM 1792 C CA . HIS A 1 243 ? -18.606 -15.027 19.807 1.00 85.12 243 HIS A CA 1
ATOM 1793 C C . HIS A 1 24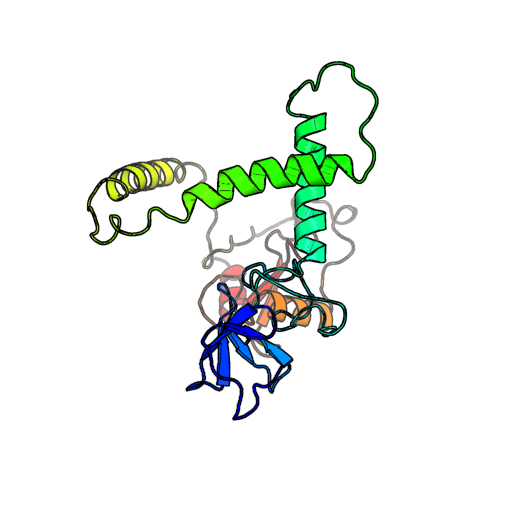3 ? -19.264 -16.263 20.440 1.00 85.12 243 HIS A C 1
ATOM 1795 O O . HIS A 1 243 ? -20.346 -16.147 21.012 1.00 85.12 243 HIS A O 1
ATOM 1801 N N . GLU A 1 244 ? -18.629 -17.430 20.388 1.00 81.00 244 GLU A N 1
ATOM 1802 C CA . GLU A 1 244 ? -19.052 -18.627 21.111 1.00 81.00 244 GLU A CA 1
ATOM 1803 C C . GLU A 1 244 ? -18.895 -18.381 22.611 1.00 81.00 244 GLU A C 1
ATOM 1805 O O . GLU A 1 244 ? -17.797 -18.105 23.091 1.00 81.00 244 GLU A O 1
ATOM 1810 N N . GLY A 1 245 ? -19.986 -18.460 23.376 1.00 57.50 245 GLY A N 1
ATOM 1811 C CA . GLY A 1 245 ? -19.924 -18.483 24.838 1.00 57.50 245 GLY A CA 1
ATOM 1812 C C . GLY A 1 245 ? -19.094 -19.680 25.305 1.00 57.50 245 GLY A C 1
ATOM 1813 O O . GLY A 1 245 ? -19.188 -20.754 24.717 1.00 57.50 245 GLY A O 1
ATOM 1814 N N . GLN A 1 246 ? -18.251 -19.500 26.327 1.00 49.94 246 GLN A N 1
ATOM 1815 C CA . GLN A 1 246 ? -17.693 -20.672 27.005 1.00 49.94 246 GLN A CA 1
ATOM 1816 C C . GLN A 1 246 ? -18.861 -21.379 27.703 1.00 49.94 246 GLN A C 1
ATOM 1818 O O . GLN A 1 246 ? -19.647 -20.710 28.375 1.00 49.94 246 GLN A O 1
ATOM 1823 N N . GLN A 1 247 ? -19.012 -22.681 27.460 1.00 42.19 247 GLN A N 1
ATOM 1824 C CA . GLN A 1 247 ? -19.770 -23.544 28.366 1.00 42.19 247 GLN A CA 1
ATOM 1825 C C . GLN A 1 247 ? -19.005 -23.665 29.680 1.00 42.19 247 GLN A C 1
ATOM 1827 O O . GLN A 1 247 ? -17.754 -23.718 29.607 1.00 42.19 247 GLN A O 1
#

Secondary structure (DSSP, 8-state):
-PPPTT--SSB-GGGPEEETTTTEEE-SSSEEETTTTEESS--TTGGGT-SSTTBSGGG-TTT---SSSSS-HHHHHHHHHHHHHHHHHHS-----S-PPPPTTHHHHHHHHHHHHHHTTSS--SS--S---SSHHHHHHHHHHHHHHHS-S-----EETTEEPPPPSS-SS-GGGS-S-----HHHHHHHHHHTTTB-TT-S--B--TTTEEEEESS-GGGT--SSTTTEEEEEHHHHHHHHSPP-

Mean predicted aligned error: 20.58 Å

Nearest PDB structures (foldseek):
  7q97-assembly1_B  TM=8.217E-01  e=1.297E-03  Pseudomonas protegens Pf-5
  8cp6-assembly1_B  TM=9.268E-01  e=5.158E-03  Pseudomonas aeruginosa
  8qja-assembly3_C  TM=8.392E-01  e=5.492E-03  Advenella mimigardefordensis DPN7
  4h9d-assembly1_A  TM=6.042E-01  e=2.226E-01  Geobacter metallireducens GS-15

Solvent-accessible surface area (backbone atoms only — not comparable to full-atom values): 15098 Å² total; per-residue (Å²): 108,68,80,54,99,81,66,78,70,55,60,50,67,92,69,26,40,55,39,79,94,76,62,31,31,47,32,89,71,34,43,32,29,44,85,77,58,26,39,80,47,70,36,91,69,43,67,74,68,36,92,51,43,33,57,39,42,89,73,36,70,90,88,40,54,51,85,51,40,66,41,34,48,70,56,48,51,54,52,51,51,54,52,54,54,48,45,60,75,76,57,78,64,81,77,71,98,61,82,83,74,54,87,69,52,58,56,55,60,51,48,55,56,48,57,63,57,55,68,69,70,77,73,84,87,81,87,88,74,88,82,85,86,63,75,60,59,63,50,50,56,46,52,59,50,54,59,62,67,74,71,82,79,95,76,77,55,60,50,73,78,36,63,38,55,86,83,78,86,49,84,39,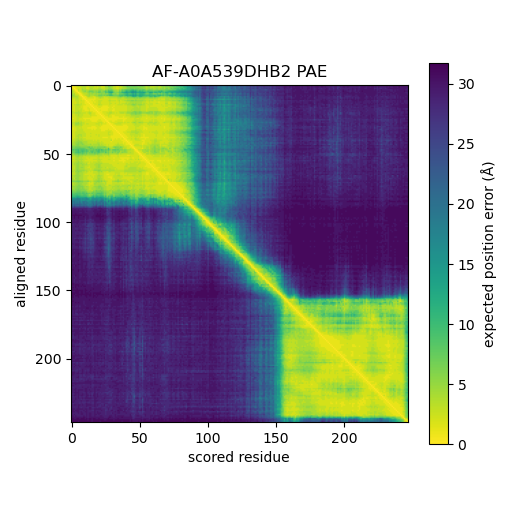59,78,92,77,30,54,94,53,85,74,77,54,74,64,56,53,47,55,46,29,59,77,42,75,29,38,18,59,30,68,77,77,47,77,35,50,92,88,47,42,40,83,40,58,58,45,45,51,43,60,53,26,51,79,44,77,87,34,44,38,45,20,30,54,66,60,48,44,63,45,68,54,76,84,129

Foldseek 3Di:
DQDDPPDDDQADDVRFGQDPVVSWTCLPQFIHHPVVQWTPDFAPVHPPAHPDRTHAQVSCSVPWHDNRSHHTPVVVVVVVVVVVVCCVVPVPPDPDDDDDDDPVVVVVVVVVVVVVVVVVVPPPDDPPDDDDDDVVVVVVVVVVVVVVVVPDDPDFDALQQATQEDDDAAPDDPVQFAPDDDDDPVVLQVQCVVVVQAAPSRPRDGHDPVFWDKDFSYHSSHRGYPDSVRITIHGPVSVCVSPDDDD

Radius of gyration: 26.37 Å; Cα contacts (8 Å, |Δi|>4): 275; chains: 1; bounding box: 67×62×62 Å